Protein 8ALO (pdb70)

Nearest PDB structures (foldseek):
  8alo-assembly1_A  TM=1.011E+00  e=1.270E-19  Vibrio cholerae
  6uue-assembly1_A  TM=8.969E-01  e=5.680E-10  Vibrio vulnificus
  7nn6-assembly1_A  TM=7.159E-01  e=3.149E-10  Vibrio cholerae
  8uu7-assembly1_w  TM=4.745E-01  e=2.736E-01  Listeria innocua
  6nag-assembly1_B  TM=3.159E-01  e=1.972E-01  Bacteroides thetaiotaomicron VPI-5482

Solvent-accessible surface area: 11842 Å² total; per-residue (Å²): 97,75,104,36,29,101,17,60,73,1,39,0,26,22,26,88,147,16,42,108,2,52,119,12,40,80,2,0,78,52,3,0,123,112,36,13,129,172,35,102,62,52,75,76,5,90,35,0,10,0,0,3,16,88,132,82,43,0,2,0,0,0,0,0,23,34,130,53,0,29,92,3,37,0,24,61,0,29,0,47,45,113,30,0,79,156,27,45,127,121,136,10,48,126,46,0,32,81,61,82,2,51,7,107,25,24,10,38,20,120,28,43,104,98,121,114,60,30,9,58,1,46,93,17,26,24,35,5,58,4,90,10,47,113,121,17,34,3,90,55,66,0,69,3,81,0,16,15,119,65,156,62,20,12,0,36,1,66,1,24,3,74,0,95,13,77,33,64,129,48,78,4,70,24,72,33,94,95,52,99,62,128,56,54,56,120,34,204,57,6,61,110,115,23,11,117,55,13,5,74,58,33,47,102,68,18,110,66,37,33,87,0,34,96,36,23,128,42,0,0,5,14,13,9,140,60,53,14,2,16,0,10,19,0,82,135

B-factor: mean 87.41, std 24.66, range [35.68, 170.41]

Foldseek 3Di:
DAFDDAEPNATEEEDDPADDPVLQVLLVNVVLVVVCVVADDQRRFNYWYWHDPPPQKIKIWGAGPPVVRVSTDIDMARHHSVCSNVVD/DCVVVCLQQVFKKKFKDKDAPPVCVVDCLLFQFGMKIKIKIKHCHPVQKIKMWIWIFTDHPPPDRQKIKIKIWMFGWDDDDQKIQTATDDIDIDMDGPHPRDDPSNVVVVSVVVVVVVNFMWGWDDPDPFKIKTAGPVRDITIMGGDD

InterPro domains:
  IPR001867 OmpR/PhoB-type DNA-binding domain [PF00486] (45-119)
  IPR001867 OmpR/PhoB-type DNA-binding domain [PS51755] (18-121)
  IPR001867 OmpR/PhoB-type DNA-binding domain [SM00862] (42-119)
  IPR001867 OmpR/PhoB-type DNA-binding domain [cd00383] (26-119)
  IPR016032 Signal transduction response regulator, C-terminal effector [SSF46894] (18-121)
  IPR036388 Winged helix-like DNA-binding domain superfamily [G3DSA:1.10.10.10] (17-122)

Radius of gyration: 17.5 Å; Cα contacts (8 Å, |Δi|>4): 516; chains: 2; bounding box: 38×43×49 Å

GO terms:
  GO:0000156 phosphorelay response regulator activity (F, IDA)
  GO:0006355 regulation of DNA-templated transcription (P, IMP)

Organism: Vibrio cholerae serotype O1 (strain ATCC 39315 / El Tor Inaba N16961) (NCBI:txid243277)

Sequence (236 aa):
FKPLTVVDGVAVNMPNNHPDLSNWLPSIELCVKKYNEKHTGGLKPIEVIATGGQNNQLTLNYIHSPEVSGENITLRIVANPNDAIKVCDFKLEQVLTSREWQSKMVSLIKTNSNRPAMGPLSRVDVTSNVKYLPNGTYLRVSIVKLFSDDNSAESVINISEFGEWDISDNYLLVTPVEFKDISSNQSKDFTDEQLQLITQLFKMDAQQSRRVDIVNERTILFTSLSHGSTVLFSNS

Secondary structure (DSSP, 8-state):
-EEEEEETTEEEEE-TT----GGGHHHHHHHHHHHHTT--GGGS-SEEEEEEETTTEEEEEEE--TTSGGG-EEEEEES-HHHHHHH-/-THHHHHHHTSEEEEEEEEEES-GGG-SSS-S--EEEEEEEEEE-TTSEEEEEEEEEEESSSSSEEEEEEEEEEEEEEEETTEEEEEEEEEEEEEEE-SSSS-HHHHHHHHHHHHHHHTS-EEEEEEETTEEEEEETTS-EEEEE---

Structure (mmCIF, N/CA/C/O backbone):
data_8ALO
#
_entry.id   8ALO
#
_cell.length_a   72.507
_cell.length_b   72.507
_cell.length_c   79.463
_cell.angle_alpha   90.000
_cell.angle_beta   90.000
_cell.angle_gamma   120.000
#
_symmetry.space_group_name_H-M   'P 65'
#
loop_
_entity.id
_entity.type
_entity.pdbx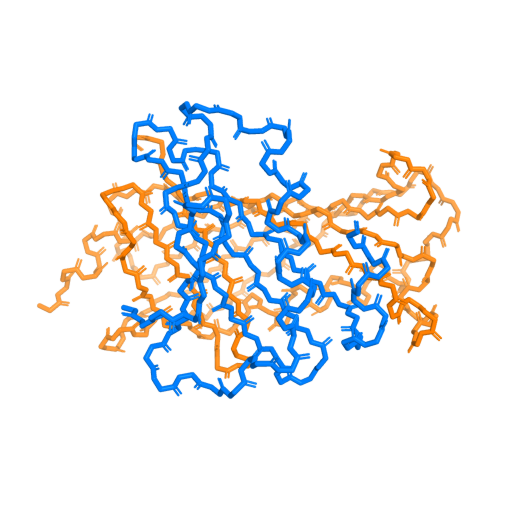_description
1 polymer 'Cholera toxin transcriptional activator'
2 polymer 'Transmembrane regulatory protein ToxS'
3 water water
#
loop_
_atom_site.group_PDB
_atom_site.id
_atom_site.type_symbol
_atom_site.label_atom_id
_atom_site.label_alt_id
_atom_site.label_comp_id
_atom_site.label_asym_id
_atom_site.label_entity_id
_atom_site.label_seq_id
_atom_site.pdbx_PDB_ins_code
_atom_site.Cartn_x
_atom_site.Cartn_y
_atom_site.Cartn_z
_atom_site.occupancy
_atom_site.B_iso_or_equiv
_atom_site.auth_seq_id
_atom_site.auth_comp_id
_atom_site.auth_asym_id
_atom_site.auth_atom_id
_atom_site.pdbx_PDB_model_num
ATOM 1 N N . PHE A 1 18 ? -17.746 32.182 15.364 1.000 114.630 206 PHE A N 1
ATOM 2 C CA . PHE A 1 18 ? -16.893 33.006 14.437 1.000 113.160 206 PHE A CA 1
ATOM 3 C C . PHE A 1 18 ? -16.840 34.481 14.890 1.000 114.900 206 PHE A C 1
ATOM 4 O O . PHE A 1 18 ? -17.664 34.915 15.724 1.000 114.020 206 PHE A O 1
ATOM 6 N N . LYS A 1 19 ? -15.907 35.274 14.337 1.000 111.720 207 LYS A N 1
ATOM 7 C CA . LYS A 1 19 ? -15.773 36.743 14.576 1.000 107.570 207 LYS A CA 1
ATOM 8 C C . LYS A 1 19 ? -15.874 37.532 13.265 1.000 104.360 207 LYS A C 1
ATOM 9 O O . LYS A 1 19 ? -15.538 37.015 12.202 1.000 109.910 207 LYS A O 1
ATOM 15 N N . PRO A 1 20 ? -16.382 38.783 13.270 1.000 102.410 208 PRO A N 1
ATOM 16 C CA . PRO A 1 20 ? -16.530 39.557 12.042 1.000 99.380 208 PRO A CA 1
ATOM 17 C C . PRO A 1 20 ? -15.195 40.007 11.462 1.000 91.010 208 PRO A C 1
ATOM 18 O O . PRO A 1 20 ? -14.278 40.357 12.186 1.000 80.350 208 PRO A O 1
ATOM 22 N N . LEU A 1 21 ? -15.131 40.010 10.140 1.000 86.790 209 LEU A N 1
ATOM 23 C CA . LEU A 1 21 ? -14.071 40.706 9.388 1.000 88.480 209 LEU A CA 1
ATOM 24 C C . LEU A 1 21 ? -14.658 41.997 8.824 1.000 83.200 209 LEU A C 1
ATOM 25 O O . LEU A 1 21 ? -14.136 43.076 9.096 1.000 90.330 209 LEU A O 1
ATOM 30 N N . THR A 1 22 ? -15.727 41.895 8.047 1.000 79.790 210 THR A N 1
ATOM 31 C CA . THR A 1 22 ? -16.295 43.032 7.308 1.000 82.420 210 THR A CA 1
ATOM 32 C C . THR A 1 22 ? -17.742 42.754 6.912 1.000 83.930 210 THR A C 1
ATOM 33 O O . THR A 1 22 ? -18.257 41.676 7.176 1.000 94.660 210 THR A O 1
ATOM 37 N N . VAL A 1 23 ? -18.406 43.734 6.315 1.000 89.060 211 VAL A N 1
ATOM 38 C CA . VAL A 1 23 ? -19.766 43.573 5.748 1.000 91.370 211 VAL A CA 1
ATOM 39 C C . VAL A 1 23 ? -19.756 44.138 4.329 1.000 86.650 211 VAL A C 1
ATOM 40 O O . VAL A 1 23 ? -19.210 45.216 4.125 1.000 88.800 211 VAL A O 1
ATOM 44 N N . VAL A 1 24 ? -20.366 43.433 3.392 1.000 88.570 212 VAL A N 1
ATOM 45 C CA . VAL A 1 24 ? -20.418 43.814 1.954 1.000 95.190 212 VAL A CA 1
ATOM 46 C C . VAL A 1 24 ? -21.818 43.510 1.444 1.000 96.990 212 VAL A C 1
ATOM 47 O O . VAL A 1 24 ? -22.309 42.403 1.706 1.000 99.130 212 VAL A O 1
ATOM 51 N N . ASP A 1 25 ? -22.483 44.458 0.780 1.000 90.080 213 ASP A N 1
ATOM 52 C CA . ASP A 1 25 ? -23.913 44.352 0.372 1.000 90.270 213 ASP A CA 1
ATOM 53 C C . ASP A 1 25 ? -24.808 43.813 1.510 1.000 83.920 213 ASP A C 1
ATOM 54 O O . ASP A 1 25 ? -25.795 43.073 1.224 1.000 74.670 213 ASP A O 1
ATOM 59 N N . GLY A 1 26 ? -24.526 44.160 2.762 1.000 82.700 214 GLY A N 1
ATOM 60 C CA . GLY A 1 26 ? -25.340 43.669 3.889 1.000 89.490 214 GLY A CA 1
ATOM 61 C C . GLY A 1 26 ? -25.248 42.168 4.137 1.000 95.050 214 GLY A C 1
ATOM 62 O O . GLY A 1 26 ? -26.106 41.608 4.821 1.000 95.280 214 GLY A O 1
ATOM 63 N N . VAL A 1 27 ? -24.210 41.521 3.619 1.000 97.300 215 VAL A N 1
ATOM 64 C CA . VAL A 1 27 ? -23.796 40.138 3.954 1.000 93.530 215 VAL A CA 1
ATOM 65 C C . VAL A 1 27 ? -22.624 40.230 4.919 1.000 87.580 215 VAL A C 1
ATOM 66 O O . VAL A 1 27 ? -21.614 40.878 4.602 1.000 83.460 215 VAL A O 1
ATOM 70 N N . ALA A 1 28 ? -22.730 39.588 6.077 1.000 85.310 216 ALA A N 1
ATOM 71 C CA . ALA A 1 28 ? -21.640 39.559 7.069 1.000 86.160 216 ALA A CA 1
ATOM 72 C C . ALA A 1 28 ? -20.515 38.664 6.559 1.000 90.570 216 ALA A C 1
ATOM 73 O O . ALA A 1 28 ? -20.739 37.477 6.326 1.000 101.910 216 ALA A O 1
ATOM 75 N N . VAL A 1 29 ? -19.314 39.206 6.415 1.000 86.660 217 VAL A N 1
ATOM 76 C CA . VAL A 1 29 ? -18.102 38.418 6.131 1.000 81.320 217 VAL A CA 1
ATOM 77 C C . VAL A 1 29 ? -17.396 38.191 7.449 1.000 79.350 217 VAL A C 1
ATOM 78 O O . VAL A 1 29 ? -16.838 39.109 8.048 1.000 77.990 217 VAL A O 1
ATOM 82 N N . ASN A 1 30 ? -17.419 36.952 7.881 1.000 81.400 218 ASN A N 1
ATOM 83 C CA . ASN A 1 30 ? -16.813 36.498 9.135 1.000 85.900 218 ASN A CA 1
ATOM 84 C C . ASN A 1 30 ? -15.488 35.796 8.856 1.000 83.690 218 ASN A C 1
ATOM 85 O O . ASN A 1 30 ? -15.169 35.460 7.710 1.000 83.310 218 ASN A O 1
ATOM 90 N N . MET A 1 31 ? -14.762 35.528 9.922 1.000 94.320 219 MET A N 1
ATOM 91 C CA . MET A 1 31 ? -13.525 34.723 9.911 1.000 102.780 219 MET A CA 1
ATOM 92 C C . MET A 1 31 ? -13.438 33.990 11.247 1.000 100.500 219 MET A C 1
ATOM 93 O O . MET A 1 31 ? -14.121 34.354 12.207 1.000 90.220 219 MET A O 1
ATOM 98 N N . PRO A 1 32 ? -12.675 32.885 11.354 1.000 101.460 220 PRO A N 1
ATOM 99 C CA . PRO A 1 32 ? -12.567 32.152 12.608 1.000 105.920 220 PRO A CA 1
ATOM 100 C C . PRO A 1 32 ? -12.024 33.004 13.751 1.000 107.460 220 PRO A C 1
ATOM 101 O O . PRO A 1 32 ? -11.272 33.947 13.569 1.000 101.970 220 PRO A O 1
ATOM 105 N N . ASN A 1 33 ? -12.399 32.629 14.963 1.000 114.230 221 ASN A N 1
ATOM 106 C CA . ASN A 1 33 ? -11.752 33.150 16.188 1.000 116.090 221 ASN A CA 1
ATOM 107 C C . ASN A 1 33 ? -10.255 32.818 16.124 1.000 118.230 221 ASN A C 1
ATOM 108 O O . ASN A 1 33 ? -9.875 31.748 15.639 1.000 126.330 221 ASN A O 1
ATOM 113 N N . ASN A 1 34 ? -9.407 33.708 16.614 1.000 125.420 222 ASN A N 1
ATOM 114 C CA . ASN A 1 34 ? -7.933 33.530 16.623 1.000 126.510 222 ASN A CA 1
ATOM 115 C C . ASN A 1 34 ? -7.332 33.312 15.213 1.000 116.160 222 ASN A C 1
ATOM 116 O O . ASN A 1 34 ? -6.163 32.900 15.135 1.000 124.410 222 ASN A O 1
ATOM 121 N N . HIS A 1 35 ? -8.026 33.664 14.144 1.000 110.590 223 HIS A N 1
ATOM 122 C CA . HIS A 1 35 ? -7.468 33.614 12.770 1.000 116.150 223 HIS A CA 1
ATOM 123 C C . HIS A 1 35 ? -6.402 34.701 12.550 1.000 117.710 223 HIS A C 1
ATOM 124 O O . HIS A 1 35 ? -6.486 35.768 13.145 1.000 120.690 223 HIS A O 1
ATOM 131 N N . PRO A 1 36 ? -5.357 34.489 11.704 1.000 117.020 224 PRO A N 1
ATOM 132 C CA . PRO A 1 36 ? -4.423 35.549 11.283 1.000 116.730 224 PRO A CA 1
ATOM 133 C C . PRO A 1 36 ? -5.058 36.815 10.684 1.000 113.900 224 PRO A C 1
ATOM 134 O O . PRO A 1 36 ? -6.273 36.874 10.463 1.000 110.320 224 PRO A O 1
ATOM 138 N N . ASP A 1 37 ? -4.228 37.823 10.395 1.000 111.200 225 ASP A N 1
ATOM 139 C CA . ASP A 1 37 ? -4.687 39.119 9.843 1.000 114.470 225 ASP A CA 1
ATOM 140 C C . ASP A 1 37 ? -5.008 38.980 8.348 1.000 110.940 225 ASP A C 1
ATOM 141 O O . ASP A 1 37 ? -4.091 39.015 7.489 1.000 101.340 225 ASP A O 1
ATOM 146 N N . LEU A 1 38 ? -6.312 38.925 8.019 1.000 108.040 226 LEU A N 1
ATOM 147 C CA . LEU A 1 38 ? -6.807 38.897 6.626 1.000 106.060 226 LEU A CA 1
ATOM 148 C C . LEU A 1 38 ? -7.019 40.296 6.038 1.000 108.370 226 LEU A C 1
ATOM 149 O O . LEU A 1 38 ? -7.474 40.394 4.885 1.000 114.450 226 LEU A O 1
ATOM 154 N N . SER A 1 39 ? -6.680 41.379 6.728 1.000 103.520 227 SER A N 1
ATOM 155 C CA . SER A 1 39 ? -6.992 42.755 6.247 1.000 95.470 227 SER A CA 1
ATOM 156 C C . SER A 1 39 ? -6.249 43.073 4.943 1.000 89.530 227 SER A C 1
ATOM 157 O O . SER A 1 39 ? -6.776 43.875 4.155 1.000 80.220 227 SER A O 1
ATOM 160 N N . ASN A 1 40 ? -5.120 42.430 4.680 1.000 93.600 228 ASN A N 1
ATOM 161 C CA . ASN A 1 40 ? -4.353 42.631 3.432 1.000 95.550 228 ASN A CA 1
ATOM 162 C C . ASN A 1 40 ? -5.073 42.067 2.193 1.000 84.300 228 ASN A C 1
ATOM 163 O O . ASN A 1 40 ? -4.645 42.355 1.075 1.000 80.890 228 ASN A O 1
ATOM 168 N N . TRP A 1 41 ? -6.141 41.280 2.356 1.000 87.480 229 TRP A N 1
ATOM 169 C CA . TRP A 1 41 ? -6.971 40.735 1.254 1.000 93.130 229 TRP A CA 1
ATOM 170 C C . TRP A 1 41 ? -8.201 41.563 0.924 1.000 100.960 229 TRP A C 1
ATOM 171 O O . TRP A 1 41 ? -8.826 41.295 -0.119 1.000 99.030 229 TRP A O 1
ATOM 182 N N . LEU A 1 42 ? -8.604 42.496 1.791 1.000 102.240 230 LEU A N 1
ATOM 183 C CA . LEU A 1 42 ? -9.983 43.013 1.861 1.000 91.550 230 LEU A CA 1
ATOM 184 C C . LEU A 1 42 ? -10.541 43.464 0.516 1.000 85.890 230 LEU A C 1
ATOM 185 O O . LEU A 1 42 ? -11.656 43.063 0.204 1.000 83.320 230 LEU A O 1
ATOM 190 N N . PRO A 1 43 ? -9.856 44.265 -0.324 1.000 90.800 231 PRO A N 1
ATOM 191 C CA . PRO A 1 43 ? -10.423 44.722 -1.589 1.000 97.370 231 PRO A CA 1
ATOM 192 C C . PRO A 1 43 ? -10.878 43.593 -2.504 1.000 92.440 231 PRO A C 1
ATOM 193 O O . PRO A 1 43 ? -11.908 43.760 -3.169 1.000 86.680 231 PRO A O 1
ATOM 197 N N . SER A 1 44 ? -10.159 42.474 -2.464 1.000 93.840 232 SER A N 1
ATOM 198 C CA . SER A 1 44 ? -10.446 41.245 -3.225 1.000 88.440 232 SER A CA 1
ATOM 199 C C . SER A 1 44 ? -11.673 40.535 -2.653 1.000 87.720 232 SER A C 1
ATOM 200 O O . SER A 1 44 ? -12.561 40.126 -3.416 1.000 87.000 232 SER A O 1
ATOM 203 N N . ILE A 1 45 ? -11.770 40.428 -1.333 1.000 84.600 233 ILE A N 1
ATOM 204 C CA . ILE A 1 45 ? -12.977 39.894 -0.649 1.000 84.800 233 ILE A CA 1
ATOM 205 C C . ILE A 1 45 ? -14.201 40.718 -1.000 1.000 90.380 233 ILE A C 1
ATOM 206 O O . ILE A 1 45 ? -15.200 40.143 -1.422 1.000 98.650 233 ILE A O 1
ATOM 211 N N . GLU A 1 46 ? -14.130 42.033 -0.845 1.000 92.010 234 GLU A N 1
ATOM 212 C CA . GLU A 1 46 ? -15.249 42.953 -1.145 1.000 94.420 234 GLU A CA 1
ATOM 213 C C . GLU A 1 46 ? -15.716 42.716 -2.579 1.000 89.970 234 GLU A C 1
ATOM 214 O O . GLU A 1 46 ? -16.912 42.558 -2.822 1.000 95.150 234 GLU A O 1
ATOM 220 N N . LEU A 1 47 ? -14.779 42.605 -3.500 1.000 91.400 235 LEU A N 1
ATOM 221 C CA . LEU A 1 47 ? -15.095 42.421 -4.913 1.000 93.550 235 LEU A CA 1
ATOM 222 C C . LEU A 1 47 ? -15.703 41.042 -5.184 1.000 91.900 235 LEU A C 1
ATOM 223 O O . LEU A 1 47 ? -16.770 40.974 -5.793 1.000 100.610 235 LEU A O 1
ATOM 228 N N . CYS A 1 48 ? -15.097 39.966 -4.705 1.000 89.190 236 CYS A N 1
ATOM 229 C CA . CYS A 1 48 ? -15.618 38.600 -4.926 1.000 91.230 236 CYS A CA 1
ATOM 230 C C . CYS A 1 48 ? -16.971 38.352 -4.254 1.000 87.480 236 CYS A C 1
ATOM 231 O O . CYS A 1 48 ? -17.719 37.512 -4.734 1.000 92.340 236 CYS A O 1
ATOM 234 N N . VAL A 1 49 ? -17.327 39.059 -3.190 1.000 82.490 237 VAL A N 1
ATOM 235 C CA . VAL A 1 49 ? -18.688 38.947 -2.610 1.000 88.150 237 VAL A CA 1
ATOM 236 C C . VAL A 1 49 ? -19.688 39.668 -3.499 1.000 96.000 237 VAL A C 1
ATOM 237 O O . VAL A 1 49 ? -20.721 39.086 -3.859 1.000 90.720 237 VAL A O 1
ATOM 241 N N . LYS A 1 50 ? -19.376 40.883 -3.919 1.000 116.090 238 LYS A N 1
ATOM 242 C CA . LYS A 1 50 ? -20.274 41.699 -4.754 1.000 122.540 238 LYS A CA 1
ATOM 243 C C . LYS A 1 50 ? -20.516 41.040 -6.116 1.000 113.720 238 LYS A C 1
ATOM 244 O O . LYS A 1 50 ? -21.674 40.893 -6.526 1.000 116.410 238 LYS A O 1
ATOM 250 N N . LYS A 1 51 ? -19.469 40.571 -6.777 1.000 105.160 239 LYS A N 1
ATOM 251 C CA . LYS A 1 51 ? -19.583 39.847 -8.063 1.000 105.490 239 LYS A CA 1
ATOM 252 C C . LYS A 1 51 ? -20.361 38.532 -7.919 1.000 97.240 239 LYS A C 1
ATOM 253 O O . LYS A 1 51 ? -20.975 38.102 -8.889 1.000 90.900 239 LYS A O 1
ATOM 259 N N . TYR A 1 52 ? -20.400 37.917 -6.748 1.000 95.440 240 TYR A N 1
ATOM 260 C CA . TYR A 1 52 ? -21.242 36.730 -6.506 1.000 94.450 240 TYR A CA 1
ATOM 261 C C . TYR A 1 52 ? -22.714 37.117 -6.334 1.000 95.620 240 TYR A C 1
ATOM 262 O O . TYR A 1 52 ? -23.594 36.459 -6.892 1.000 104.640 240 TYR A O 1
ATOM 271 N N . ASN A 1 53 ? -22.987 38.198 -5.615 1.000 89.540 241 ASN A N 1
ATOM 272 C CA . ASN A 1 53 ? -24.363 38.660 -5.349 1.000 87.150 241 ASN A CA 1
ATOM 273 C C . ASN A 1 53 ? -25.127 38.969 -6.635 1.000 88.340 241 ASN A C 1
ATOM 274 O O . ASN A 1 53 ? -26.339 38.759 -6.679 1.000 82.700 241 ASN A O 1
ATOM 279 N N . GLU A 1 54 ? -24.447 39.400 -7.683 1.000 93.290 242 GLU A N 1
ATOM 280 C CA . GLU A 1 54 ? -25.074 39.674 -8.988 1.000 106.380 242 GLU A CA 1
ATOM 281 C C . GLU A 1 54 ? -25.806 38.455 -9.572 1.000 107.360 242 GLU A C 1
ATOM 282 O O . GLU A 1 54 ? -26.819 38.640 -10.256 1.000 114.120 242 GLU A O 1
ATOM 288 N N . LYS A 1 55 ? -25.349 37.239 -9.281 1.000 103.570 243 LYS A N 1
ATOM 289 C CA . LYS A 1 55 ? -26.036 35.989 -9.694 1.000 107.520 243 LYS A CA 1
ATOM 290 C C . LYS A 1 55 ? -26.975 35.409 -8.637 1.000 104.390 243 LYS A C 1
ATOM 291 O O . LYS A 1 55 ? -27.658 34.438 -8.928 1.000 103.960 243 LYS A O 1
ATOM 297 N N . HIS A 1 56 ? -27.036 35.979 -7.441 1.000 107.220 244 HIS A N 1
ATOM 298 C CA . HIS A 1 56 ? -27.655 35.353 -6.260 1.000 110.830 244 HIS A CA 1
ATOM 299 C C . HIS A 1 56 ? -28.471 36.371 -5.471 1.000 114.890 244 HIS A C 1
ATOM 300 O O . HIS A 1 56 ? -28.037 36.818 -4.416 1.000 111.080 244 HIS A O 1
ATOM 307 N N . THR A 1 57 ? -29.645 36.734 -5.983 1.000 125.930 245 THR A N 1
ATOM 308 C CA . THR A 1 57 ? -30.561 37.733 -5.362 1.000 124.010 245 THR A CA 1
ATOM 309 C C . THR A 1 57 ? -31.553 37.113 -4.382 1.000 119.100 245 THR A C 1
ATOM 310 O O . THR A 1 57 ? -31.954 35.948 -4.533 1.000 119.020 245 THR A O 1
ATOM 314 N N . GLY A 1 58 ? -32.024 37.904 -3.423 1.000 113.630 246 GLY A N 1
ATOM 315 C CA . GLY A 1 58 ? -33.133 37.515 -2.537 1.000 120.180 246 GLY A CA 1
ATOM 316 C C . GLY A 1 58 ? 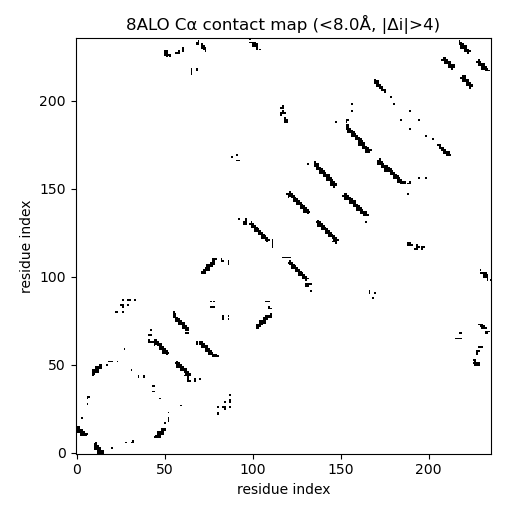-32.857 36.245 -1.760 1.000 127.320 246 GLY A C 1
ATOM 317 O O . GLY A 1 58 ? -31.871 36.194 -1.029 1.000 123.380 246 GLY A O 1
ATOM 318 N N . GLY A 1 59 ? -33.675 35.209 -1.949 1.000 135.140 247 GLY A N 1
ATOM 319 C CA . GLY A 1 59 ? -33.485 33.887 -1.326 1.000 129.340 247 GLY A CA 1
ATOM 320 C C . GLY A 1 59 ? -32.147 33.242 -1.671 1.000 128.740 247 GLY A C 1
ATOM 321 O O . GLY A 1 59 ? -31.607 32.471 -0.865 1.000 133.520 247 GLY A O 1
ATOM 322 N N . LEU A 1 60 ? -31.574 33.557 -2.829 1.000 118.420 248 LEU A N 1
ATOM 323 C CA . LEU A 1 60 ? -30.226 33.071 -3.198 1.000 115.960 248 LEU A CA 1
ATOM 324 C C . LEU A 1 60 ? -29.115 33.864 -2.518 1.000 110.050 248 LEU A C 1
ATOM 325 O O . LEU A 1 60 ? -27.984 33.402 -2.535 1.000 117.150 248 LEU A O 1
ATOM 330 N N . LYS A 1 61 ? -29.374 35.030 -1.947 1.000 97.060 249 LYS A N 1
ATOM 331 C CA . LYS A 1 61 ? -28.307 35.867 -1.367 1.000 96.510 249 LYS A CA 1
ATOM 332 C C . LYS A 1 61 ? -27.739 35.189 -0.121 1.000 96.700 249 LYS A C 1
ATOM 333 O O . LYS A 1 61 ? -28.487 34.658 0.692 1.000 97.630 249 LYS A O 1
ATOM 339 N N . PRO A 1 62 ? -26.407 35.167 0.062 1.000 89.010 250 PRO A N 1
ATOM 340 C CA . PRO A 1 62 ? -25.818 34.573 1.249 1.000 84.950 250 PRO A CA 1
ATOM 341 C C . PRO A 1 62 ? -26.193 35.334 2.521 1.000 77.230 250 PRO A C 1
ATOM 342 O O . PRO A 1 62 ? -26.260 36.542 2.533 1.000 76.460 250 PRO A O 1
ATOM 346 N N . ILE A 1 63 ? -26.407 34.589 3.602 1.000 74.870 251 ILE A N 1
ATOM 347 C CA . ILE A 1 63 ? -26.629 35.142 4.962 1.000 78.090 251 ILE A CA 1
ATOM 348 C C . ILE A 1 63 ? -25.294 35.445 5.636 1.000 83.360 251 ILE A C 1
ATOM 349 O O . ILE A 1 63 ? -25.249 36.339 6.492 1.000 84.370 251 ILE A O 1
ATOM 354 N N . GLU A 1 64 ? -24.232 34.756 5.236 1.000 81.530 252 GLU A N 1
ATOM 355 C CA . GLU A 1 64 ? -22.856 35.113 5.594 1.000 88.130 252 GLU A CA 1
ATOM 356 C C . GLU A 1 64 ? -21.875 34.582 4.553 1.000 82.840 252 GLU A C 1
ATOM 357 O O . GLU A 1 64 ? -22.204 33.738 3.718 1.000 79.590 252 GLU A O 1
ATOM 363 N N . VAL A 1 65 ? -20.659 35.090 4.617 1.000 75.850 253 VAL A N 1
ATOM 364 C CA . VAL A 1 65 ? -19.483 34.487 3.975 1.000 76.320 253 VAL A CA 1
ATOM 365 C C . VAL A 1 65 ? -18.446 34.258 5.058 1.000 80.600 253 VAL A C 1
ATOM 366 O O . VAL A 1 65 ? -18.210 35.137 5.878 1.000 80.980 253 VAL A O 1
ATOM 370 N N . ILE A 1 66 ? -17.824 33.089 5.073 1.000 73.040 254 ILE A N 1
ATOM 371 C CA . ILE A 1 66 ? -16.738 32.776 6.025 1.000 66.790 254 ILE A CA 1
ATOM 372 C C . ILE A 1 66 ? -15.443 32.736 5.248 1.000 69.800 254 ILE A C 1
ATOM 373 O O . ILE A 1 66 ? -15.261 31.874 4.389 1.000 62.520 254 ILE A O 1
ATOM 378 N N . ALA A 1 67 ? -14.546 33.644 5.578 1.000 85.310 255 ALA A N 1
ATOM 379 C CA . ALA A 1 67 ? -13.189 33.689 5.018 1.000 82.720 255 ALA A CA 1
ATOM 380 C C . ALA A 1 67 ? -12.251 32.798 5.841 1.000 81.170 255 ALA A C 1
ATOM 381 O O . ALA A 1 67 ? -12.344 32.782 7.079 1.000 83.700 255 ALA A O 1
ATOM 383 N N . THR A 1 68 ? -11.321 32.117 5.176 1.000 72.140 256 THR A N 1
ATOM 384 C CA . THR A 1 68 ? -10.123 31.525 5.804 1.000 68.040 256 THR A CA 1
ATOM 385 C C . THR A 1 68 ? -8.942 31.603 4.840 1.000 66.760 256 THR A C 1
ATOM 386 O O . THR A 1 68 ? -9.114 31.944 3.682 1.000 69.650 256 THR A O 1
ATOM 390 N N . GLY A 1 69 ? -7.749 31.272 5.314 1.000 70.700 257 GLY A N 1
ATOM 391 C CA . GLY A 1 69 ? -6.549 31.141 4.471 1.000 74.890 257 GLY A CA 1
ATOM 392 C C . GLY A 1 69 ? -5.538 32.221 4.768 1.000 77.130 257 GLY A C 1
ATOM 393 O O . GLY A 1 69 ? -5.169 32.434 5.936 1.000 71.520 257 GLY A O 1
ATOM 394 N N . GLY A 1 70 ? -5.060 32.871 3.714 1.000 88.320 258 GLY A N 1
ATOM 395 C CA . GLY A 1 70 ? -4.070 33.952 3.770 1.000 101.510 258 GLY A CA 1
ATOM 396 C C . GLY A 1 70 ? -2.646 33.458 3.682 1.000 109.150 258 GLY A C 1
ATOM 397 O O . GLY A 1 70 ? -1.959 33.754 2.689 1.000 96.980 258 GLY A O 1
ATOM 398 N N . GLN A 1 71 ? -2.220 32.673 4.664 1.000 134.830 259 GLN A N 1
ATOM 399 C CA . GLN A 1 71 ? -0.922 31.980 4.707 1.000 150.300 259 GLN A CA 1
ATOM 400 C C . GLN A 1 71 ? -0.646 31.201 3.443 1.000 149.420 259 GLN A C 1
ATOM 401 O O . GLN A 1 71 ? -1.528 30.423 3.056 1.000 153.560 259 GLN A O 1
ATOM 407 N N . ASN A 1 72 ? 0.511 31.416 2.791 1.000 142.260 260 ASN A N 1
ATOM 408 C CA . ASN A 1 72 ? 0.910 30.696 1.548 1.000 131.260 260 ASN A CA 1
ATOM 409 C C . ASN A 1 72 ? 0.127 31.168 0.305 1.000 117.230 260 ASN A C 1
ATOM 410 O O . ASN A 1 72 ? -0.097 30.322 -0.586 1.000 112.310 260 ASN A O 1
ATOM 415 N N . ASN A 1 73 ? -0.252 32.452 0.189 1.000 111.320 261 ASN A N 1
ATOM 416 C CA . ASN A 1 73 ? -0.863 33.082 -1.009 1.000 110.880 261 ASN A CA 1
ATOM 417 C C . ASN A 1 73 ? -2.115 32.357 -1.522 1.000 111.300 261 ASN A C 1
ATOM 418 O O . ASN A 1 73 ? -2.205 31.972 -2.696 1.000 100.150 261 ASN A O 1
ATOM 423 N N . GLN A 1 74 ? -3.083 32.168 -0.638 1.000 103.680 262 GLN A N 1
ATOM 424 C CA . GLN A 1 74 ? -4.283 31.393 -0.932 1.000 95.520 262 GLN A CA 1
ATOM 425 C C . GLN A 1 74 ? -5.397 31.846 0.004 1.000 89.430 262 GLN A C 1
ATOM 426 O O . GLN A 1 74 ? -5.258 31.721 1.219 1.000 82.590 262 GLN A O 1
ATOM 432 N N . LEU A 1 75 ? -6.494 32.368 -0.536 1.000 79.440 263 LEU A N 1
ATOM 433 C CA . LEU A 1 75 ? -7.670 32.823 0.231 1.000 74.200 263 LEU A CA 1
ATOM 434 C C . LEU A 1 75 ? -8.872 31.922 -0.054 1.000 67.110 263 LEU A C 1
ATOM 435 O O . LEU A 1 75 ? -9.124 31.566 -1.194 1.000 63.040 263 LEU A O 1
ATOM 440 N N . THR A 1 76 ? -9.634 31.572 0.962 1.000 67.190 264 THR A N 1
ATOM 441 C CA . THR A 1 76 ? -10.844 30.745 0.845 1.000 68.340 264 THR A CA 1
ATOM 442 C C . THR A 1 76 ? -12.064 31.513 1.328 1.000 68.180 264 THR A C 1
ATOM 443 O O . THR A 1 76 ? -12.094 31.927 2.480 1.000 62.240 264 THR A O 1
ATOM 447 N N . LEU A 1 77 ? -13.078 31.668 0.478 1.000 70.050 265 LEU A N 1
ATOM 448 C CA . LEU A 1 77 ? -14.386 32.241 0.842 1.000 66.840 265 LEU A CA 1
ATOM 449 C C . LEU A 1 77 ? -15.489 31.188 0.742 1.000 64.850 265 LEU A C 1
ATOM 450 O O . LEU A 1 77 ? -15.747 30.630 -0.318 1.000 61.080 265 LEU A O 1
ATOM 455 N N . ASN A 1 78 ? -16.174 30.927 1.840 1.000 67.240 266 ASN A N 1
ATOM 456 C CA . ASN A 1 78 ? -17.267 29.938 1.906 1.000 70.420 266 ASN A CA 1
ATOM 457 C C . ASN A 1 78 ? -18.580 30.685 1.966 1.000 68.820 266 ASN A C 1
ATOM 458 O O . ASN A 1 78 ? -18.803 31.427 2.920 1.000 66.580 266 ASN A O 1
ATOM 463 N N . TYR A 1 79 ? -19.454 30.468 1.002 1.000 74.480 267 TYR A N 1
ATOM 464 C CA . TYR A 1 79 ? -20.711 31.221 0.887 1.000 72.290 267 TYR A CA 1
ATOM 465 C C . TYR A 1 79 ? -21.821 30.425 1.546 1.000 69.600 267 TYR A C 1
ATOM 466 O O . TYR A 1 79 ? -22.077 29.276 1.171 1.000 65.360 267 TYR A O 1
ATOM 475 N N . ILE A 1 80 ? -22.472 31.043 2.524 1.000 65.630 268 ILE A N 1
ATOM 476 C CA . ILE A 1 80 ? -23.528 30.401 3.329 1.000 65.820 268 ILE A CA 1
ATOM 477 C C . ILE A 1 80 ? -24.865 31.031 2.984 1.000 72.240 268 ILE A C 1
ATOM 478 O O . ILE A 1 80 ? -25.091 32.224 3.193 1.000 80.990 268 ILE A O 1
ATOM 483 N N . HIS A 1 81 ? -25.767 30.210 2.488 1.000 78.630 269 HIS A N 1
ATOM 484 C CA . HIS A 1 81 ? -27.147 30.564 2.134 1.000 83.500 269 HIS A CA 1
ATOM 485 C C . HIS A 1 81 ? -28.042 30.135 3.280 1.000 89.690 269 HIS A C 1
ATOM 486 O O . HIS A 1 81 ? -27.600 29.409 4.167 1.000 103.260 269 HIS A O 1
ATOM 493 N N . SER A 1 82 ? -29.291 30.575 3.312 1.000 95.650 270 SER A N 1
ATOM 494 C CA . SER A 1 82 ? -30.180 30.243 4.462 1.000 93.730 270 SER A CA 1
ATOM 495 C C . SER A 1 82 ? -30.518 28.736 4.416 1.000 88.380 270 SER A C 1
ATOM 496 O O . SER A 1 82 ? -30.583 28.130 3.345 1.000 73.170 270 SER A O 1
ATOM 499 N N . PRO A 1 83 ? -30.729 28.072 5.578 1.000 84.210 271 PRO A N 1
ATOM 500 C CA . PRO A 1 83 ? -30.805 26.606 5.674 1.000 84.090 271 PRO A CA 1
ATOM 501 C C . PRO A 1 83 ? -31.919 25.887 4.919 1.000 85.650 271 PRO A C 1
ATOM 502 O O . PRO A 1 83 ? -31.813 24.673 4.706 1.000 89.630 271 PRO A O 1
ATOM 506 N N . GLU A 1 84 ? -32.882 26.660 4.410 1.000 95.140 272 GLU A N 1
ATOM 507 C CA . GLU A 1 84 ? -33.970 26.286 3.481 1.000 103.860 272 GLU A CA 1
ATOM 508 C C . GLU A 1 84 ? -33.397 25.900 2.109 1.000 101.050 272 GLU A C 1
ATOM 509 O O . GLU A 1 84 ? -33.963 25.070 1.389 1.000 107.830 272 GLU A O 1
ATOM 515 N N . VAL A 1 85 ? -32.257 26.493 1.752 1.000 94.950 273 VAL A N 1
ATOM 516 C CA . VAL A 1 85 ? -31.614 26.407 0.419 1.000 96.230 273 VAL A CA 1
ATOM 517 C C . VAL A 1 85 ? -30.095 26.284 0.550 1.000 92.990 273 VAL A C 1
ATOM 518 O O . VAL A 1 85 ? -29.342 26.669 -0.358 1.000 92.400 273 VAL A O 1
ATOM 522 N N . SER A 1 86 ? -29.637 25.717 1.646 1.000 89.750 274 SER A N 1
ATOM 523 C CA . SER A 1 86 ? -28.207 25.479 1.925 1.000 89.010 274 SER A CA 1
ATOM 524 C C . SER A 1 86 ? -27.559 24.476 0.968 1.000 82.380 274 SER A C 1
ATOM 525 O O . SER A 1 86 ? -26.356 24.329 1.022 1.000 77.520 274 SER A O 1
ATOM 528 N N . GLY A 1 87 ? -28.318 23.846 0.066 1.000 78.430 275 GLY A N 1
ATOM 529 C CA . GLY A 1 87 ? -27.747 23.137 -1.092 1.000 78.980 275 GLY A CA 1
ATOM 530 C C . GLY A 1 87 ? -27.016 24.046 -2.077 1.000 80.300 275 GLY A C 1
ATOM 531 O O . GLY A 1 87 ? -26.290 23.542 -2.933 1.000 86.350 275 GLY A O 1
ATOM 532 N N . GLU A 1 88 ? -27.183 25.368 -1.991 1.000 80.110 276 GLU A N 1
ATOM 533 C CA . GLU A 1 88 ? -26.461 26.352 -2.829 1.000 83.990 276 GLU A CA 1
ATOM 534 C C . GLU A 1 88 ? -25.110 26.754 -2.219 1.000 81.020 276 GLU A C 1
ATOM 535 O O . GLU A 1 88 ? -24.339 27.460 -2.886 1.000 70.200 276 GLU A O 1
ATOM 541 N N . ASN A 1 89 ? -24.792 26.296 -1.017 1.000 82.990 277 ASN A N 1
ATOM 542 C CA . ASN A 1 89 ? -23.524 26.579 -0.319 1.000 79.030 277 ASN A CA 1
ATOM 543 C C . ASN A 1 89 ? -22.312 26.101 -1.120 1.000 80.310 277 ASN A C 1
ATOM 544 O O . ASN A 1 89 ? -22.317 24.988 -1.663 1.000 89.060 277 ASN A O 1
ATOM 549 N N . ILE A 1 90 ? -21.273 26.927 -1.197 1.000 71.860 278 ILE A N 1
ATOM 550 C CA . ILE A 1 90 ? -20.102 26.650 -2.057 1.000 67.930 278 ILE A CA 1
ATOM 551 C C . ILE A 1 90 ? -18.842 27.266 -1.449 1.000 67.080 278 ILE A C 1
ATOM 552 O O . ILE A 1 90 ? -18.911 28.262 -0.720 1.000 72.910 278 ILE A O 1
ATOM 557 N N . THR A 1 91 ? -17.680 26.698 -1.756 1.000 63.130 279 THR A N 1
ATOM 558 C CA . THR A 1 91 ? -16.381 27.302 -1.416 1.000 61.390 279 THR A CA 1
ATOM 559 C C . THR A 1 91 ? -15.733 27.861 -2.665 1.000 60.480 279 THR A C 1
ATOM 560 O O . THR A 1 91 ? -15.527 27.132 -3.631 1.000 62.290 279 THR A O 1
ATOM 564 N N . LEU A 1 92 ? -15.360 29.134 -2.637 1.000 62.640 280 LEU A N 1
ATOM 565 C CA . LEU A 1 92 ? -14.503 29.762 -3.641 1.000 64.450 280 LEU A CA 1
ATOM 566 C C . LEU A 1 92 ? -13.099 29.899 -3.059 1.000 68.130 280 LEU A C 1
ATOM 567 O O . LEU A 1 92 ? -12.895 30.551 -2.028 1.000 74.340 280 LEU A O 1
ATOM 572 N N . ARG A 1 93 ? -12.111 29.330 -3.731 1.000 71.190 281 ARG A N 1
ATOM 573 C CA . ARG A 1 93 ? -10.700 29.430 -3.330 1.000 73.270 281 ARG A CA 1
ATOM 574 C C . ARG A 1 93 ? -9.955 30.239 -4.379 1.000 76.340 281 ARG A C 1
ATOM 575 O O . ARG A 1 93 ? -10.085 29.984 -5.560 1.000 81.940 281 ARG A O 1
ATOM 583 N N . ILE A 1 94 ? -9.203 31.235 -3.955 1.000 85.520 282 ILE A N 1
ATOM 584 C CA . ILE A 1 94 ? -8.372 32.059 -4.847 1.000 91.380 282 ILE A CA 1
ATOM 585 C C . ILE A 1 94 ? -6.930 31.663 -4.595 1.000 88.940 282 ILE A C 1
ATOM 586 O O . ILE A 1 94 ? -6.450 31.713 -3.459 1.000 81.430 282 ILE A O 1
ATOM 591 N N . VAL A 1 95 ? -6.260 31.262 -5.662 1.000 96.850 283 VAL A N 1
ATOM 592 C CA . VAL A 1 95 ? -4.828 30.882 -5.649 1.000 96.720 283 VAL A CA 1
ATOM 593 C C . VAL A 1 95 ? -4.091 31.967 -6.413 1.000 91.940 283 VAL A C 1
ATOM 594 O O . VAL A 1 95 ? -3.728 31.822 -7.592 1.000 95.210 283 VAL A O 1
ATOM 598 N N . ALA A 1 96 ? -3.971 33.109 -5.755 1.000 92.630 284 ALA A N 1
ATOM 599 C CA . ALA A 1 96 ? -3.280 34.281 -6.304 1.000 91.940 284 ALA A CA 1
ATOM 600 C C . ALA A 1 96 ? -2.713 35.109 -5.153 1.000 95.400 284 ALA A C 1
ATOM 601 O O . ALA A 1 96 ? -3.364 35.218 -4.108 1.000 83.960 284 ALA A O 1
ATOM 603 N N . ASN A 1 97 ? -1.560 35.725 -5.367 1.000 112.810 285 ASN A N 1
ATOM 604 C CA . ASN A 1 97 ? -0.999 36.729 -4.436 1.000 118.740 285 ASN A CA 1
ATOM 605 C C . ASN A 1 97 ? -1.955 37.919 -4.377 1.000 120.610 285 ASN A C 1
ATOM 606 O O . ASN A 1 97 ? -2.604 38.208 -5.378 1.000 110.730 285 ASN A O 1
ATOM 611 N N . PRO A 1 98 ? -2.089 38.658 -3.243 1.000 120.670 286 PRO A N 1
ATOM 612 C CA . PRO A 1 98 ? -3.134 39.677 -3.109 1.000 117.970 286 PRO A CA 1
ATOM 613 C C . PRO A 1 98 ? -3.171 40.705 -4.249 1.000 118.920 286 PRO A C 1
ATOM 614 O O . PRO A 1 98 ? -4.244 41.110 -4.646 1.000 104.780 286 PRO A O 1
ATOM 618 N N . ASN A 1 99 ? -2.023 41.046 -4.820 1.000 126.610 287 ASN A N 1
ATOM 619 C CA . ASN A 1 99 ? -1.937 41.955 -5.978 1.000 131.060 287 ASN A CA 1
ATOM 620 C C . ASN A 1 99 ? -2.603 41.371 -7.223 1.000 128.880 287 ASN A C 1
ATOM 621 O O . ASN A 1 99 ? -3.274 42.110 -7.973 1.000 113.850 287 ASN A O 1
ATOM 626 N N . ASP A 1 100 ? -2.434 40.068 -7.466 1.000 135.880 288 ASP A N 1
ATOM 627 C CA . ASP A 1 100 ? -3.106 39.342 -8.562 1.000 136.880 288 ASP A CA 1
ATOM 628 C C . ASP A 1 100 ? -4.580 39.105 -8.218 1.000 127.560 288 ASP A C 1
ATOM 629 O O . ASP A 1 100 ? -5.402 39.192 -9.149 1.000 120.880 288 ASP A O 1
ATOM 634 N N . ALA A 1 101 ? -4.900 38.787 -6.961 1.000 115.180 289 ALA A N 1
ATOM 635 C CA . ALA A 1 101 ? -6.212 38.302 -6.503 1.000 114.620 289 ALA A CA 1
ATOM 636 C C . ALA A 1 101 ? -7.366 39.206 -6.956 1.000 123.260 289 ALA A C 1
ATOM 637 O O . ALA A 1 101 ? -8.427 38.640 -7.368 1.000 136.320 289 ALA A O 1
ATOM 639 N N . ILE A 1 102 ? -7.152 40.519 -7.016 1.000 125.100 290 ILE A N 1
ATOM 640 C CA . ILE A 1 102 ? -8.183 41.502 -7.430 1.000 125.140 290 ILE A CA 1
ATOM 641 C C . ILE A 1 102 ? -8.587 41.244 -8.891 1.000 120.150 290 ILE A C 1
ATOM 642 O O . ILE A 1 102 ? -9.800 41.374 -9.187 1.000 117.690 290 ILE A O 1
ATOM 647 N N . LYS A 1 103 ? -7.633 40.886 -9.757 1.000 124.450 291 LYS A N 1
ATOM 648 C CA . LYS A 1 103 ? -7.850 40.577 -11.196 1.000 132.290 291 LYS A CA 1
ATOM 649 C C . LYS A 1 103 ? -8.592 39.233 -11.410 1.000 139.710 291 LYS A C 1
ATOM 650 O O . LYS A 1 103 ? -9.292 39.050 -12.427 1.000 138.410 291 LYS A O 1
ATOM 656 N N . VAL A 1 104 ? -8.478 38.329 -10.429 1.000 144.590 292 VAL A N 1
ATOM 657 C CA . VAL A 1 104 ? -9.093 36.986 -10.549 1.000 134.210 292 VAL A CA 1
ATOM 658 C C . VAL A 1 104 ? -10.620 37.097 -10.528 1.000 124.220 292 VAL A C 1
ATOM 659 O O . VAL A 1 104 ? -11.254 36.342 -11.280 1.000 123.390 292 VAL A O 1
ATOM 663 N N . CYS A 1 105 ? -11.189 37.924 -9.644 1.000 116.010 293 CYS A N 1
ATOM 664 C CA . CYS A 1 105 ? -12.616 38.256 -9.591 1.000 131.430 293 CYS A CA 1
ATOM 665 C C . CYS A 1 105 ? -12.765 39.516 -10.442 1.000 127.100 293 CYS A C 1
ATOM 666 O O . CYS A 1 105 ? -13.858 39.766 -10.856 1.000 105.790 293 CYS A O 1
ATOM 669 N N . ASP B 2 17 ? -20.245 13.747 24.528 1.000 102.790 26 ASP B N 1
ATOM 670 C CA . ASP B 2 17 ? -19.152 14.371 23.742 1.000 111.090 26 ASP B CA 1
ATOM 671 C C . ASP B 2 17 ? -19.311 13.968 22.280 1.000 110.790 26 ASP B C 1
ATOM 672 O O . ASP B 2 17 ? -18.707 14.622 21.416 1.000 114.730 26 ASP B O 1
ATOM 677 N N . PHE B 2 18 ? -20.117 12.943 22.021 1.000 105.800 27 PHE B N 1
ATOM 678 C CA . PHE B 2 18 ? -20.248 12.418 20.642 1.000 99.970 27 PHE B CA 1
ATOM 679 C C . PHE B 2 18 ? -21.222 13.284 19.855 1.000 92.280 27 PHE B C 1
ATOM 680 O O . PHE B 2 18 ? -21.610 12.902 18.742 1.000 92.930 27 PHE B O 1
ATOM 688 N N . LYS B 2 19 ? -21.601 14.419 20.429 1.000 95.570 28 LYS B N 1
ATOM 689 C CA . LYS B 2 19 ? -22.489 15.347 19.697 1.000 94.940 28 LYS B CA 1
ATOM 690 C C . LYS B 2 19 ? -21.945 15.464 18.280 1.000 91.200 28 LYS B C 1
ATOM 691 O O . LYS B 2 19 ? -22.727 15.312 17.332 1.000 87.280 28 LYS B O 1
ATOM 697 N N . LEU B 2 20 ? -20.641 15.706 18.151 1.000 89.600 29 LEU B N 1
ATOM 698 C CA . LEU B 2 20 ? -20.114 15.918 16.786 1.000 78.370 29 LEU B CA 1
ATOM 699 C C . LEU B 2 20 ? -20.259 14.651 15.957 1.000 76.220 29 LEU B C 1
ATOM 700 O O . LEU B 2 20 ? -20.558 14.757 14.764 1.000 75.470 29 LEU B O 1
ATOM 705 N N . GLU B 2 21 ? -20.123 13.484 16.575 1.000 68.280 30 GLU B N 1
ATOM 706 C CA . GLU B 2 21 ? -20.252 12.213 15.844 1.000 69.910 30 GLU B CA 1
ATOM 707 C C . GLU B 2 21 ? -21.673 12.032 15.320 1.000 74.990 30 GLU B C 1
ATOM 708 O O . GLU B 2 21 ? -21.844 11.592 14.177 1.000 71.940 30 GLU B O 1
ATOM 714 N N . GLN B 2 22 ? -22.678 12.376 16.116 1.000 78.340 31 GLN B N 1
ATOM 715 C CA . GLN B 2 22 ? -24.094 12.304 15.704 1.000 84.610 31 GLN B CA 1
ATOM 716 C C . GLN B 2 22 ? -24.317 13.167 14.461 1.000 80.580 31 GLN B C 1
ATOM 717 O O . GLN B 2 22 ? -24.964 12.715 13.526 1.000 84.510 31 GLN B O 1
ATOM 723 N N . VAL B 2 23 ? -23.734 14.350 14.403 1.000 75.960 32 VAL B N 1
ATOM 724 C CA . VAL B 2 23 ? -23.853 15.225 13.207 1.000 73.300 32 VAL B CA 1
ATOM 725 C C . VAL B 2 23 ? -23.208 14.559 11.998 1.000 74.130 32 VAL B C 1
ATOM 726 O O . VAL B 2 23 ? -23.909 14.304 11.031 1.000 78.060 32 VAL B O 1
ATOM 730 N N . LEU B 2 24 ? -21.932 14.206 12.052 1.000 73.080 33 LEU B N 1
ATOM 731 C CA . LEU B 2 24 ? -21.240 13.616 10.887 1.000 73.280 33 LEU B CA 1
ATOM 732 C C . LEU B 2 24 ? -21.925 12.334 10.422 1.000 77.450 33 LEU B C 1
ATOM 733 O O . LEU B 2 24 ? -22.123 12.156 9.232 1.000 81.250 33 LEU B O 1
ATOM 738 N N . THR B 2 25 ? -22.302 11.446 11.327 1.000 74.650 34 THR B N 1
ATOM 739 C CA . THR B 2 25 ? -22.861 10.143 10.937 1.000 71.990 34 THR B CA 1
ATOM 740 C C . THR B 2 25 ? -24.329 10.199 10.516 1.000 69.330 34 THR B C 1
ATOM 741 O O . THR B 2 25 ? -24.744 9.332 9.766 1.000 68.310 34 THR B O 1
ATOM 745 N N . SER B 2 26 ? -25.103 11.163 10.993 1.000 71.420 35 SER B N 1
ATOM 746 C CA . SER B 2 26 ? -26.567 11.236 10.746 1.000 75.530 35 SER B CA 1
ATOM 747 C C . SER B 2 26 ? -26.927 11.418 9.271 1.000 73.290 35 SER B C 1
ATOM 748 O O . SER B 2 26 ? -28.084 11.227 8.914 1.000 64.070 35 SER B O 1
ATOM 751 N N . ARG B 2 27 ? -25.969 11.826 8.453 1.000 78.570 36 ARG B N 1
ATOM 752 C CA . ARG B 2 27 ? -26.189 12.403 7.119 1.000 81.850 36 ARG B CA 1
ATOM 753 C C . A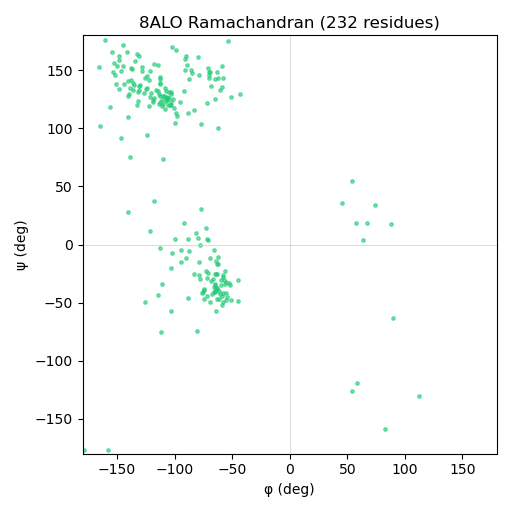RG B 2 27 ? -25.076 11.973 6.169 1.000 81.130 36 ARG B C 1
ATOM 754 O O . ARG B 2 27 ? -23.932 11.754 6.574 1.000 82.400 36 ARG B O 1
ATOM 762 N N . GLU B 2 28 ? -25.412 11.944 4.897 1.000 74.940 37 GLU B N 1
ATOM 763 C CA . GLU B 2 28 ? -24.417 12.078 3.824 1.000 69.830 37 GLU B CA 1
ATOM 764 C C . GLU B 2 28 ? -24.173 13.569 3.561 1.000 70.250 37 GLU B C 1
ATOM 765 O O . GLU B 2 28 ? -25.069 14.404 3.714 1.000 76.090 37 GLU B O 1
ATOM 771 N N . TRP B 2 29 ? -22.952 13.919 3.177 1.000 72.280 38 TRP B N 1
ATOM 772 C CA . TRP B 2 29 ? -22.487 15.310 3.054 1.000 64.660 38 TRP B CA 1
ATOM 773 C C . TRP B 2 29 ? -21.963 15.548 1.650 1.000 60.800 38 TRP B C 1
ATOM 774 O O . TRP B 2 29 ? -21.358 14.662 1.041 1.000 64.290 38 TRP B O 1
ATOM 785 N N . GLN B 2 30 ? -22.181 16.748 1.141 1.000 63.300 39 GLN B N 1
ATOM 786 C CA . GLN B 2 30 ? -21.779 17.131 -0.223 1.000 74.380 39 GLN B CA 1
ATOM 787 C C . GLN B 2 30 ? -21.115 18.502 -0.223 1.000 69.020 39 GLN B C 1
ATOM 788 O O . GLN B 2 30 ? -21.321 19.296 0.696 1.000 82.320 39 GLN B O 1
ATOM 794 N N . SER B 2 31 ? -20.318 18.773 -1.241 1.000 64.210 40 SER B N 1
ATOM 795 C CA . SER B 2 31 ? -19.660 20.082 -1.419 1.000 69.990 40 SER B CA 1
ATOM 796 C C . SER B 2 31 ? -19.373 20.391 -2.886 1.000 73.090 40 SER B C 1
ATOM 797 O O . SER B 2 31 ? -19.214 19.483 -3.714 1.000 72.500 40 SER B O 1
ATOM 800 N N . LYS B 2 32 ? -19.256 21.681 -3.176 1.000 73.750 41 LYS B N 1
ATOM 801 C CA . LYS B 2 32 ? -18.557 22.130 -4.397 1.000 76.530 41 LYS B CA 1
ATOM 802 C C . LYS B 2 32 ? -17.486 23.111 -3.978 1.000 75.400 41 LYS B C 1
ATOM 803 O O . LYS B 2 32 ? -17.688 23.921 -3.058 1.000 80.110 41 LYS B O 1
ATOM 809 N N . MET B 2 33 ? -16.364 23.039 -4.667 1.000 65.830 42 MET B N 1
ATOM 810 C CA . MET B 2 33 ? -15.298 24.034 -4.554 1.000 69.420 42 MET B CA 1
ATOM 811 C C . MET B 2 33 ? -14.868 24.459 -5.953 1.000 73.920 42 MET B C 1
ATOM 812 O O . MET B 2 33 ? -14.556 23.604 -6.783 1.000 85.850 42 MET B O 1
ATOM 817 N N . VAL B 2 34 ? -14.782 25.765 -6.195 1.000 77.720 43 VAL B N 1
ATOM 818 C CA . VAL B 2 34 ? -14.072 26.290 -7.378 1.000 73.730 43 VAL B CA 1
ATOM 819 C C . VAL B 2 34 ? -12.778 26.919 -6.922 1.000 70.470 43 VAL B C 1
ATOM 820 O O . VAL B 2 34 ? -12.805 27.797 -6.052 1.000 81.540 43 VAL B O 1
ATOM 824 N N . SER B 2 35 ? -11.653 26.497 -7.498 1.000 72.750 44 SER B N 1
ATOM 825 C CA . SER B 2 35 ? -10.344 27.133 -7.270 1.000 70.170 44 SER B CA 1
ATOM 826 C C . SER B 2 35 ? -9.966 27.924 -8.509 1.000 68.630 44 SER B C 1
ATOM 827 O O . SER B 2 35 ? -9.936 27.362 -9.608 1.000 68.260 44 SER B O 1
ATOM 830 N N . LEU B 2 36 ? -9.699 29.222 -8.341 1.000 68.420 45 LEU B N 1
ATOM 831 C CA . LEU B 2 36 ? -9.326 30.115 -9.457 1.000 67.630 45 LEU B CA 1
ATOM 832 C C . LEU B 2 36 ? -7.868 30.507 -9.309 1.000 67.670 45 LEU B C 1
ATOM 833 O O . LEU B 2 36 ? -7.471 30.956 -8.279 1.000 64.910 45 LEU B O 1
ATOM 838 N N . ILE B 2 37 ? -7.051 30.271 -10.327 1.000 82.650 46 ILE B N 1
ATOM 839 C CA . ILE B 2 37 ? -5.569 30.255 -10.203 1.000 93.170 46 ILE B CA 1
ATOM 840 C C . ILE B 2 37 ? -4.988 31.258 -11.213 1.000 104.670 46 ILE B C 1
ATOM 841 O O . ILE B 2 37 ? -4.781 30.857 -12.394 1.000 105.570 46 ILE B O 1
ATOM 846 N N . LYS B 2 38 ? -4.715 32.510 -10.809 1.000 117.040 47 LYS B N 1
ATOM 847 C CA . LYS B 2 38 ? -4.021 33.519 -11.659 1.000 128.750 47 LYS B CA 1
ATOM 848 C C . LYS B 2 38 ? -2.541 33.581 -11.264 1.000 139.450 47 LYS B C 1
ATOM 849 O O . LYS B 2 38 ? -1.823 34.438 -11.811 1.000 156.290 47 LYS B O 1
ATOM 855 N N . THR B 2 39 ? -2.102 32.709 -10.349 1.000 147.750 48 THR B N 1
ATOM 856 C CA . THR B 2 39 ? -0.667 32.427 -10.069 1.000 155.880 48 THR B CA 1
ATOM 857 C C . THR B 2 39 ? -0.227 31.244 -10.952 1.000 165.240 48 THR B C 1
ATOM 858 O O . THR B 2 39 ? 0.823 30.633 -10.645 1.000 163.970 48 THR B O 1
ATOM 862 N N . ASN B 2 40 ? -0.992 30.957 -12.020 1.000 166.530 49 ASN B N 1
ATOM 863 C CA . ASN B 2 40 ? -0.713 29.912 -13.046 1.000 161.170 49 ASN B CA 1
ATOM 864 C C . ASN B 2 40 ? 0.655 30.180 -13.689 1.000 168.800 49 ASN B C 1
ATOM 865 O O . ASN B 2 40 ? 1.287 29.207 -14.155 1.000 170.410 49 ASN B O 1
ATOM 870 N N . SER B 2 41 ? 1.091 31.447 -13.693 1.000 166.750 50 SER B N 1
ATOM 871 C CA . SER B 2 41 ? 2.400 31.918 -14.222 1.000 155.790 50 SER B CA 1
ATOM 872 C C . SER B 2 41 ? 3.557 31.491 -13.302 1.000 156.520 50 SER B C 1
ATOM 873 O O . SER B 2 41 ? 4.705 31.880 -13.605 1.000 163.000 50 SER B O 1
ATOM 876 N N . ASN B 2 42 ? 3.286 30.711 -12.244 1.000 146.590 51 ASN B N 1
ATOM 877 C CA . ASN B 2 42 ? 4.290 30.302 -11.223 1.000 146.260 51 ASN B CA 1
ATOM 878 C C . ASN B 2 42 ? 4.412 28.770 -11.134 1.000 138.040 51 ASN B C 1
ATOM 879 O O . ASN B 2 42 ? 5.078 28.301 -10.189 1.000 128.330 51 ASN B O 1
ATOM 884 N N . ARG B 2 43 ? 3.837 28.011 -12.078 1.000 137.430 52 ARG B N 1
ATOM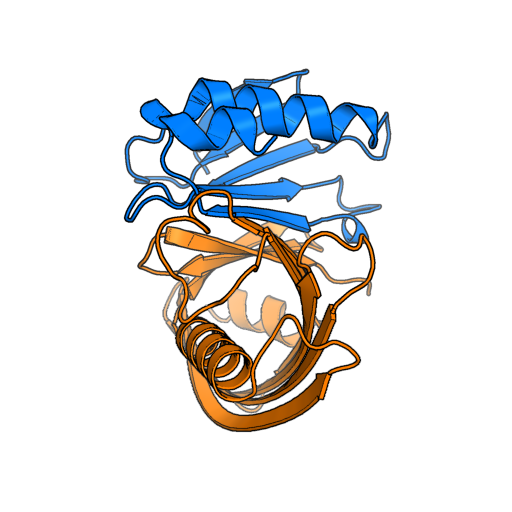 885 C CA . ARG B 2 43 ? 3.912 26.521 -12.094 1.000 131.630 52 ARG B CA 1
ATOM 886 C C . ARG B 2 43 ? 3.494 25.988 -13.466 1.000 129.060 52 ARG B C 1
ATOM 887 O O . ARG B 2 43 ? 2.304 25.938 -13.776 1.000 120.860 52 ARG B O 1
ATOM 895 N N . PRO B 2 44 ? 4.455 25.596 -14.339 1.000 133.490 53 PRO B N 1
ATOM 896 C CA . PRO B 2 44 ? 4.142 24.968 -15.623 1.000 134.030 53 PRO B CA 1
ATOM 897 C C . PRO B 2 44 ? 4.062 23.435 -15.547 1.000 134.860 53 PRO B C 1
ATOM 898 O O . PRO B 2 44 ? 3.612 22.840 -16.507 1.000 134.200 53 PRO B O 1
ATOM 902 N N . ALA B 2 45 ? 4.502 22.844 -14.427 1.000 129.740 54 ALA B N 1
ATOM 903 C CA . ALA B 2 45 ? 4.334 21.408 -14.091 1.000 122.830 54 ALA B CA 1
ATOM 904 C C . ALA B 2 45 ? 2.895 21.150 -13.603 1.000 118.060 54 ALA B C 1
ATOM 905 O O . ALA B 2 45 ? 2.556 19.984 -13.329 1.000 119.550 54 ALA B O 1
ATOM 907 N N . MET B 2 46 ? 2.056 22.187 -13.540 1.000 111.040 55 MET B N 1
ATOM 908 C CA . MET B 2 46 ? 0.597 22.055 -13.434 1.000 116.860 55 MET B CA 1
ATOM 909 C C . MET B 2 46 ? 0.046 22.353 -14.822 1.000 119.140 55 MET B C 1
ATOM 910 O O . MET B 2 46 ? -1.065 22.001 -15.013 1.000 123.690 55 MET B O 1
ATOM 915 N N . GLY B 2 47 ? 0.794 23.037 -15.700 1.000 113.940 56 GLY B N 1
ATOM 916 C CA . GLY B 2 47 ? 0.366 23.348 -17.087 1.000 100.980 56 GLY B CA 1
ATOM 917 C C . GLY B 2 47 ? -0.543 24.593 -17.159 1.000 92.940 56 GLY B C 1
ATOM 918 O O . GLY B 2 47 ? -0.557 25.455 -16.279 1.000 82.690 56 GLY B O 1
ATOM 919 N N . PRO B 2 48 ? -1.339 24.741 -18.247 1.000 94.310 57 PRO B N 1
ATOM 920 C CA . PRO B 2 48 ? -2.123 25.948 -18.531 1.000 89.540 57 PRO B CA 1
ATOM 921 C C . PRO B 2 48 ? -3.400 26.086 -17.697 1.000 87.380 57 PRO B C 1
ATOM 922 O O . PRO B 2 48 ? -4.369 26.704 -18.140 1.000 93.360 57 PRO B O 1
ATOM 926 N N . LEU B 2 49 ? -3.379 25.554 -16.480 1.000 81.440 58 LEU B N 1
ATOM 927 C CA . LEU B 2 49 ? -4.534 25.497 -15.572 1.000 76.900 58 LEU B CA 1
ATOM 928 C C . LEU B 2 49 ? -4.969 26.902 -15.163 1.000 73.300 58 LEU B C 1
ATOM 929 O O . LEU B 2 49 ? -4.171 27.647 -14.618 1.000 74.990 58 LEU B O 1
ATOM 934 N N . SER B 2 50 ? -6.247 27.237 -15.376 1.000 71.850 59 SER B N 1
ATOM 935 C CA . SER B 2 50 ? -6.862 28.531 -15.005 1.000 71.800 59 SER B CA 1
ATOM 936 C C . SER B 2 50 ? -7.866 28.342 -13.861 1.000 73.970 59 SER B C 1
ATOM 937 O O . SER B 2 50 ? -8.013 29.227 -13.008 1.000 74.700 59 SER B O 1
ATOM 940 N N . ARG B 2 51 ? -8.556 27.220 -13.826 1.000 79.440 60 ARG B N 1
ATOM 941 C CA . ARG B 2 51 ? -9.656 26.956 -12.900 1.000 78.580 60 ARG B CA 1
ATOM 942 C C . ARG B 2 51 ? -9.793 25.459 -12.657 1.000 80.400 60 ARG B C 1
ATOM 943 O O . ARG B 2 51 ? -9.509 24.636 -13.532 1.000 79.370 60 ARG B O 1
ATOM 951 N N . VAL B 2 52 ? -10.226 25.122 -11.444 1.000 78.320 61 VAL B N 1
ATOM 952 C CA . VAL B 2 52 ? -10.522 23.747 -11.016 1.000 72.330 61 VAL B CA 1
ATOM 953 C C . VAL B 2 52 ? -11.881 23.715 -10.341 1.000 77.280 61 VAL B C 1
ATOM 954 O O . VAL B 2 52 ? -12.068 24.395 -9.325 1.000 78.630 61 VAL B O 1
ATOM 958 N N . ASP B 2 53 ? -12.791 22.880 -10.833 1.000 77.570 62 ASP B N 1
ATOM 959 C CA . ASP B 2 53 ? -14.052 22.597 -10.117 1.000 74.410 62 ASP B CA 1
ATOM 960 C C . ASP B 2 53 ? -13.933 21.230 -9.465 1.000 68.980 62 ASP B C 1
ATOM 961 O O . ASP B 2 53 ? -13.625 20.256 -10.142 1.000 66.430 62 ASP B O 1
ATOM 966 N N . VAL B 2 54 ? -14.235 21.150 -8.182 1.000 64.040 63 VAL B N 1
ATOM 967 C CA . VAL B 2 54 ? -14.359 19.865 -7.470 1.000 64.990 63 VAL B CA 1
ATOM 968 C C . VAL B 2 54 ? -15.766 19.724 -6.931 1.000 68.460 63 VAL B C 1
ATOM 969 O O . VAL B 2 54 ? -16.225 20.580 -6.170 1.000 72.950 63 VAL B O 1
ATOM 973 N N . THR B 2 55 ? -16.436 18.636 -7.289 1.000 73.680 64 THR B N 1
ATOM 974 C CA . THR B 2 55 ? -17.685 18.211 -6.628 1.000 72.000 64 THR B CA 1
ATOM 975 C C . THR B 2 55 ? -17.426 16.954 -5.821 1.000 64.270 64 THR B C 1
ATOM 976 O O . THR B 2 55 ? -16.888 15.993 -6.376 1.000 64.420 64 THR B O 1
ATOM 980 N N . SER B 2 56 ? -17.791 16.932 -4.537 1.000 58.030 65 SER B N 1
ATOM 981 C CA . SER B 2 56 ? -17.533 15.776 -3.653 1.000 58.110 65 SER B CA 1
ATOM 982 C C . SER B 2 56 ? -18.783 15.315 -2.920 1.000 57.310 65 SER B C 1
ATOM 983 O O . SER B 2 56 ? -19.638 16.116 -2.555 1.000 60.380 65 SER B O 1
ATOM 986 N N . ASN B 2 57 ? -18.851 14.022 -2.647 1.000 54.220 66 ASN B N 1
ATOM 987 C CA . ASN B 2 57 ? -19.851 13.402 -1.768 1.000 52.360 66 ASN B CA 1
ATOM 988 C C . ASN B 2 57 ? -19.116 12.521 -0.762 1.000 54.140 66 ASN B C 1
ATOM 989 O O . ASN B 2 57 ? -18.157 11.836 -1.127 1.000 58.130 66 ASN B O 1
ATOM 994 N N . VAL B 2 58 ? -19.506 12.551 0.505 1.000 58.980 67 VAL B N 1
ATOM 995 C CA . VAL B 2 58 ? -18.873 11.739 1.570 1.000 55.400 67 VAL B CA 1
ATOM 996 C C . VAL B 2 58 ? -19.935 11.208 2.536 1.000 56.390 67 VAL B C 1
ATOM 997 O O . VAL B 2 58 ? -20.866 11.921 2.899 1.000 55.730 67 VAL B O 1
ATOM 1001 N N . LYS B 2 59 ? -19.767 9.965 2.987 1.000 59.150 68 LYS B N 1
ATOM 1002 C CA . LYS B 2 59 ? -20.476 9.448 4.163 1.000 61.170 68 LYS B CA 1
ATOM 1003 C C . LYS B 2 59 ? -19.481 9.004 5.224 1.000 59.510 68 LYS B C 1
ATOM 1004 O O . LYS B 2 59 ? -18.566 8.243 4.924 1.000 52.450 68 LYS B O 1
ATOM 1010 N N . TYR B 2 60 ? -19.695 9.465 6.449 1.000 59.690 69 TYR B N 1
ATOM 1011 C CA . TYR B 2 60 ? -18.955 8.995 7.638 1.000 61.190 69 TYR B CA 1
ATOM 1012 C C . TYR B 2 60 ? -19.829 7.966 8.347 1.000 65.370 69 TYR B C 1
ATOM 1013 O O . TYR B 2 60 ? -20.879 8.299 8.869 1.000 73.480 69 TYR B O 1
ATOM 1022 N N . LEU B 2 61 ? -19.412 6.711 8.359 1.000 63.370 70 LEU B N 1
ATOM 1023 C CA . LEU B 2 61 ? -20.179 5.629 8.989 1.000 63.150 70 LEU B CA 1
ATOM 1024 C C . LEU B 2 61 ? -19.838 5.545 10.475 1.000 68.530 70 LEU B C 1
ATOM 1025 O O . LEU B 2 61 ? -18.686 5.754 10.839 1.000 65.670 70 LEU B O 1
ATOM 1030 N N . PRO B 2 62 ? -20.765 5.107 11.355 1.000 80.460 71 PRO B N 1
ATOM 1031 C CA . PRO B 2 62 ? -20.473 4.857 12.772 1.000 81.600 71 PRO B CA 1
ATOM 1032 C C . PRO B 2 62 ? -19.426 3.761 13.039 1.000 78.340 71 PRO B C 1
ATOM 1033 O O . PRO B 2 62 ? -18.872 3.735 14.149 1.000 72.480 71 PRO B O 1
ATOM 1037 N N . ASN B 2 63 ? -19.122 2.907 12.063 1.000 74.650 72 ASN B N 1
ATOM 1038 C CA . ASN B 2 63 ? -17.969 1.977 12.031 1.000 70.900 72 ASN B CA 1
ATOM 1039 C C . ASN B 2 63 ? -16.645 2.609 12.467 1.000 68.600 72 ASN B C 1
ATOM 1040 O O . ASN B 2 63 ? -15.742 1.865 12.843 1.000 74.860 72 ASN B O 1
ATOM 1045 N N . GLY B 2 64 ? -16.481 3.897 12.230 1.000 61.990 73 GLY B N 1
ATOM 1046 C CA . GLY B 2 64 ? -15.182 4.562 12.198 1.000 61.560 73 GLY B CA 1
ATOM 1047 C C . GLY B 2 64 ? -14.559 4.506 10.813 1.000 53.900 73 GLY B C 1
ATOM 1048 O O . GLY B 2 64 ? -13.364 4.760 10.673 1.000 64.520 73 GLY B O 1
ATOM 1049 N N . THR B 2 65 ? -15.336 4.223 9.777 1.000 52.520 74 THR B N 1
ATOM 1050 C CA . THR B 2 65 ? -14.878 4.327 8.371 1.000 62.090 74 THR B CA 1
ATOM 1051 C C . THR B 2 65 ? -15.706 5.356 7.614 1.000 63.440 74 THR B C 1
ATOM 1052 O O . THR B 2 65 ? -16.844 5.669 7.982 1.000 66.830 74 THR B O 1
ATOM 1056 N N . TYR B 2 66 ? -15.115 5.894 6.569 1.000 65.230 75 TYR B N 1
ATOM 1057 C CA . TYR B 2 66 ? -15.809 6.794 5.644 1.000 62.000 75 TYR B CA 1
ATOM 1058 C C . TYR B 2 66 ? -15.509 6.347 4.230 1.000 59.410 75 TYR B C 1
ATOM 1059 O O . TYR B 2 66 ? -14.573 5.575 3.977 1.000 61.440 75 TYR B O 1
ATOM 1068 N N . LEU B 2 67 ? -16.317 6.838 3.310 1.000 62.910 76 LEU B N 1
ATOM 1069 C CA . LEU B 2 67 ? -16.064 6.676 1.875 1.000 66.830 76 LEU B CA 1
ATOM 1070 C C . LEU B 2 67 ? -16.377 7.999 1.182 1.000 61.610 76 LEU B C 1
ATOM 1071 O O . LEU B 2 67 ? -17.335 8.677 1.574 1.000 68.100 76 LEU B O 1
ATOM 1076 N N . ARG B 2 68 ? -15.566 8.364 0.195 1.000 55.870 77 ARG B N 1
ATOM 1077 C CA . ARG B 2 68 ? -15.653 9.677 -0.481 1.000 58.680 77 ARG B CA 1
ATOM 1078 C C . ARG B 2 68 ? -15.459 9.523 -1.986 1.000 56.220 77 ARG B C 1
ATOM 1079 O O . ARG B 2 68 ? -14.534 8.845 -2.404 1.000 59.810 77 ARG B O 1
ATOM 1087 N N . VAL B 2 69 ? -16.291 10.162 -2.796 1.000 58.460 78 VAL B N 1
ATOM 1088 C CA . VAL B 2 69 ? -16.062 10.245 -4.256 1.000 59.980 78 VAL B CA 1
ATOM 1089 C C . VAL B 2 69 ? -16.055 11.698 -4.675 1.000 62.720 78 VAL B C 1
ATOM 1090 O O . VAL B 2 69 ? -16.927 12.475 -4.273 1.000 65.880 78 VAL B O 1
ATOM 1094 N N . SER B 2 70 ? -15.063 12.053 -5.480 1.000 58.810 79 SER B N 1
ATOM 1095 C CA . SER B 2 70 ? -14.834 13.430 -5.941 1.000 55.760 79 SER B CA 1
ATOM 1096 C C . SER B 2 70 ? -14.631 13.466 -7.442 1.000 56.030 79 SER B C 1
ATOM 1097 O O . SER B 2 70 ? -13.825 12.710 -8.003 1.000 59.940 79 SER B O 1
ATOM 1100 N N . ILE B 2 71 ? -15.325 14.386 -8.087 1.000 58.860 80 ILE B N 1
ATOM 1101 C CA . ILE B 2 71 ? -15.169 14.682 -9.519 1.000 66.540 80 ILE B CA 1
ATOM 1102 C C . ILE B 2 71 ? -14.374 15.971 -9.594 1.000 63.870 80 ILE B C 1
ATOM 1103 O O . ILE B 2 71 ? -14.843 16.994 -9.097 1.000 62.630 80 ILE B O 1
ATOM 1108 N N . VAL B 2 72 ? -13.208 15.927 -10.226 1.000 61.090 81 VAL B N 1
ATOM 1109 C CA . VAL B 2 72 ? -12.344 17.095 -10.445 1.000 60.920 81 VAL B CA 1
ATOM 1110 C C . VAL B 2 72 ? -12.368 17.431 -11.923 1.000 64.950 81 VAL B C 1
ATOM 1111 O O . VAL B 2 72 ? -11.940 16.608 -12.720 1.000 61.200 81 VAL B O 1
ATOM 1115 N N . LYS B 2 73 ? -12.782 18.639 -12.279 1.000 74.860 82 LYS B N 1
ATOM 1116 C CA . LYS B 2 73 ? -12.702 19.160 -13.651 1.000 75.670 82 LYS B CA 1
ATOM 1117 C C . LYS B 2 73 ? -11.606 20.207 -13.716 1.000 71.540 82 LYS B C 1
ATOM 1118 O O . LYS B 2 73 ? -11.582 21.114 -12.891 1.000 67.180 82 LYS B O 1
ATOM 1124 N N . LEU B 2 74 ? -10.745 20.095 -14.718 1.000 67.240 83 LEU B N 1
ATOM 1125 C CA . LEU B 2 74 ? -9.638 21.027 -14.973 1.000 71.940 83 LEU B CA 1
ATOM 1126 C C . LEU B 2 74 ? -9.944 21.871 -16.203 1.000 78.600 83 LEU B C 1
ATOM 1127 O O . LEU B 2 74 ? -10.352 21.364 -17.214 1.000 77.570 83 LEU B O 1
ATOM 1132 N N . PHE B 2 75 ? -9.707 23.173 -16.102 1.000 81.680 84 PHE B N 1
ATOM 1133 C CA . PHE B 2 75 ? -10.017 24.137 -17.174 1.000 77.180 84 PHE B CA 1
ATOM 1134 C C . PHE B 2 75 ? -8.794 24.910 -17.627 1.000 82.000 84 PHE B C 1
ATOM 1135 O O . PHE B 2 75 ? -8.002 25.318 -16.791 1.000 80.500 84 PHE B O 1
ATOM 1143 N N . SER B 2 76 ? -8.657 25.182 -18.900 1.000 90.890 85 SER B N 1
ATOM 1144 C CA . SER B 2 76 ? -7.495 25.951 -19.438 1.000 88.630 85 SER B CA 1
ATOM 1145 C C . SER B 2 76 ? -7.983 27.328 -19.944 1.000 92.870 85 SER B C 1
ATOM 1146 O O . SER B 2 76 ? -7.801 28.355 -19.241 1.000 94.520 85 SER B O 1
ATOM 1149 N N . ASP B 2 77 ? -8.643 27.392 -21.102 1.000 101.710 86 ASP B N 1
ATOM 1150 C CA . ASP B 2 77 ? -9.222 28.596 -21.690 1.000 98.770 86 ASP B CA 1
ATOM 1151 C C . ASP B 2 77 ? -10.690 28.222 -21.930 1.000 104.010 86 ASP B C 1
ATOM 1152 O O . ASP B 2 77 ? -11.590 28.969 -21.473 1.000 99.490 86 ASP B O 1
ATOM 1157 N N . ASP B 2 78 ? -10.913 27.070 -22.564 1.000 112.180 87 ASP B N 1
ATOM 1158 C CA . ASP B 2 78 ? -12.277 26.484 -22.713 1.000 110.440 87 ASP B CA 1
ATOM 1159 C C . ASP B 2 78 ? -13.085 26.566 -21.428 1.000 112.260 87 ASP B C 1
ATOM 1160 O O . ASP B 2 78 ? -12.541 26.169 -20.372 1.000 110.930 87 ASP B O 1
ATOM 1165 N N . ASN B 2 79 ? -14.317 27.072 -21.512 1.000 124.500 88 ASN B N 1
ATOM 1166 C CA . ASN B 2 79 ? -15.337 26.980 -20.432 1.000 131.350 88 ASN B CA 1
ATOM 1167 C C . ASN B 2 79 ? -15.728 25.492 -20.446 1.000 123.810 88 ASN B C 1
ATOM 1168 O O . ASN B 2 79 ? -16.648 25.120 -19.696 1.000 116.190 88 ASN B O 1
ATOM 1173 N N . SER B 2 80 ? -15.058 24.686 -21.286 1.000 123.650 89 SER B N 1
ATOM 1174 C CA . SER B 2 80 ? -15.092 23.197 -21.306 1.000 116.420 89 SER B CA 1
ATOM 1175 C C . SER B 2 80 ? -13.972 22.622 -20.427 1.000 109.150 89 SER B C 1
ATOM 1176 O O . SER B 2 80 ? -12.798 23.057 -20.561 1.000 109.000 89 SER B O 1
ATOM 1179 N N . ALA B 2 81 ? -14.331 21.661 -19.575 1.000 96.720 90 ALA B N 1
ATOM 1180 C CA . ALA B 2 81 ? -13.402 20.900 -18.714 1.000 97.080 90 ALA B CA 1
ATOM 1181 C C . ALA B 2 81 ? -12.423 20.117 -19.596 1.000 92.960 90 ALA B C 1
ATOM 1182 O O . ALA B 2 81 ? -12.813 19.066 -20.113 1.000 104.970 90 ALA B O 1
ATOM 1184 N N . GLU B 2 82 ? -11.202 20.617 -19.779 1.000 88.470 91 GLU B N 1
ATOM 1185 C CA . GLU B 2 82 ? -10.152 19.944 -20.586 1.000 90.680 91 GLU B CA 1
ATOM 1186 C C . GLU B 2 82 ? -9.918 18.523 -20.069 1.000 88.930 91 GLU B C 1
ATOM 1187 O O . GLU B 2 82 ? -9.559 17.647 -20.896 1.000 80.650 91 GLU B O 1
ATOM 1193 N N . SER B 2 83 ? -10.069 18.292 -18.757 1.000 86.970 92 SER B N 1
ATOM 1194 C CA . SER B 2 83 ? -9.734 16.968 -18.150 1.000 73.910 92 SER B CA 1
ATOM 1195 C C . SER B 2 83 ? -10.611 16.733 -16.939 1.000 63.050 92 SER B C 1
ATOM 1196 O O . SER B 2 83 ? -10.829 17.656 -16.141 1.000 53.090 92 SER B O 1
ATOM 1199 N N . VAL B 2 84 ? -11.115 15.505 -16.787 1.000 63.350 93 VAL B N 1
ATOM 1200 C CA . VAL B 2 84 ? -11.892 15.112 -15.598 1.000 64.890 93 VAL B CA 1
ATOM 1201 C C . VAL B 2 84 ? -11.221 13.946 -14.907 1.000 65.710 93 VAL B C 1
ATOM 1202 O O . VAL B 2 84 ? -10.961 12.925 -15.537 1.000 74.500 93 VAL B O 1
ATOM 1206 N N . ILE B 2 85 ? -10.980 14.109 -13.610 1.000 73.430 94 ILE B N 1
ATOM 1207 C CA . ILE B 2 85 ? -10.437 13.070 -12.707 1.000 70.740 94 ILE B CA 1
ATOM 1208 C C . ILE B 2 85 ? -11.537 12.625 -11.763 1.000 66.150 94 ILE B C 1
ATOM 1209 O O . ILE B 2 85 ? -12.124 13.450 -11.068 1.000 60.610 94 ILE B O 1
ATOM 1214 N N . ASN B 2 86 ? -11.775 11.326 -11.685 1.000 63.150 95 ASN B N 1
ATOM 1215 C CA . ASN B 2 86 ? -12.638 10.730 -10.658 1.000 65.200 95 ASN B CA 1
ATOM 1216 C C . ASN B 2 86 ? -11.729 10.149 -9.579 1.000 57.470 95 ASN B C 1
ATOM 1217 O O . ASN B 2 86 ? -10.949 9.237 -9.862 1.000 51.960 95 ASN B O 1
ATOM 1222 N N . ILE B 2 87 ? -11.815 10.664 -8.359 1.000 53.660 96 ILE B N 1
ATOM 1223 C CA . ILE B 2 87 ? -11.060 10.117 -7.214 1.000 58.940 96 ILE B CA 1
ATOM 1224 C C . ILE B 2 87 ? -12.038 9.508 -6.247 1.000 62.430 96 ILE B C 1
ATOM 1225 O O . ILE B 2 87 ? -12.928 10.201 -5.755 1.000 64.060 96 ILE B O 1
ATOM 1230 N N . SER B 2 88 ? -11.844 8.225 -5.968 1.000 63.980 97 SER B N 1
ATOM 1231 C CA . SER B 2 88 ? -12.626 7.474 -4.970 1.000 63.980 97 SER B CA 1
ATOM 1232 C C . SER B 2 88 ? -11.716 7.103 -3.809 1.000 61.150 97 SER B C 1
ATOM 1233 O O . SER B 2 88 ? -10.563 6.730 -3.997 1.000 63.910 97 SER B O 1
ATOM 1236 N N . GLU B 2 89 ? -12.252 7.217 -2.610 1.000 64.100 98 GLU B N 1
ATOM 1237 C CA . GLU B 2 89 ? -11.502 7.129 -1.357 1.000 67.260 98 GLU B CA 1
ATOM 1238 C C . GLU B 2 89 ? -12.259 6.293 -0.340 1.000 65.950 98 GLU B C 1
ATOM 1239 O O . GLU B 2 89 ? -13.486 6.301 -0.280 1.000 65.790 98 GLU B O 1
ATOM 1245 N N . PHE B 2 90 ? -11.484 5.675 0.522 1.000 70.570 99 PHE B N 1
ATOM 1246 C CA . PHE B 2 90 ? -11.963 4.927 1.685 1.000 75.450 99 PHE B CA 1
ATOM 1247 C C . PHE B 2 90 ? -10.937 5.095 2.793 1.000 70.440 99 PHE B C 1
ATOM 1248 O O . PHE B 2 90 ? -9.737 5.256 2.533 1.000 68.530 99 PHE B O 1
ATOM 1256 N N . GLY B 2 91 ? -11.384 5.066 4.032 1.000 71.500 100 GLY B N 1
ATOM 1257 C CA . GLY B 2 91 ? -10.475 5.200 5.167 1.000 68.460 100 GLY B CA 1
ATOM 1258 C C . GLY B 2 91 ? -11.173 5.121 6.501 1.000 65.700 100 GLY B C 1
ATOM 1259 O O . GLY B 2 91 ? -12.381 4.900 6.594 1.000 60.200 100 GLY B O 1
ATOM 1260 N N . GLU B 2 92 ? -10.374 5.300 7.525 1.000 68.180 101 GLU B N 1
ATOM 1261 C CA . GLU B 2 92 ? -10.776 5.409 8.937 1.000 72.480 101 GLU B CA 1
ATOM 1262 C C . GLU B 2 92 ? -11.026 6.892 9.272 1.000 64.220 101 GLU B C 1
ATOM 1263 O O . GLU B 2 92 ? -10.405 7.788 8.706 1.000 62.670 101 GLU B O 1
ATOM 1269 N N . TRP B 2 93 ? -11.920 7.166 10.214 1.000 62.470 102 TRP B N 1
ATOM 1270 C CA . TRP B 2 93 ? -12.053 8.499 10.818 1.000 64.100 102 TRP B CA 1
ATOM 1271 C C . TRP B 2 93 ? -12.260 8.431 12.336 1.000 65.630 102 TRP B C 1
ATOM 1272 O O . TRP B 2 93 ? -12.814 7.482 12.867 1.000 65.820 102 TRP B O 1
ATOM 1283 N N . ASP B 2 94 ? -11.828 9.475 13.030 1.000 63.920 103 ASP B N 1
ATOM 1284 C CA . ASP B 2 94 ? -12.007 9.618 14.480 1.000 60.440 103 ASP B CA 1
ATOM 1285 C C . ASP B 2 94 ? -12.161 11.088 14.857 1.000 62.140 103 ASP B C 1
ATOM 1286 O O . ASP B 2 94 ? -11.801 11.973 14.092 1.000 59.200 103 ASP B O 1
ATOM 1291 N N . ILE B 2 95 ? -12.689 11.351 16.043 1.000 68.850 104 ILE B N 1
ATOM 1292 C CA . ILE B 2 95 ? -12.850 12.716 16.605 1.000 68.360 104 ILE B CA 1
ATOM 1293 C C . ILE B 2 95 ? -11.937 12.880 17.811 1.000 69.610 104 ILE B C 1
ATOM 1294 O O . ILE B 2 95 ? -11.798 11.974 18.646 1.000 74.490 104 ILE B O 1
ATOM 1299 N N . SER B 2 96 ? -11.366 14.066 17.939 1.000 71.600 105 SER B N 1
ATOM 1300 C CA . SER B 2 96 ? -10.784 14.551 19.203 1.000 70.840 105 SER B CA 1
ATOM 1301 C C . SER B 2 96 ? -11.098 16.036 19.369 1.000 64.860 105 SER B C 1
ATOM 1302 O O . SER B 2 96 ? -10.499 16.848 18.643 1.000 61.300 105 SER B O 1
ATOM 1305 N N . ASP B 2 97 ? -11.985 16.308 20.347 1.000 62.690 106 ASP B N 1
ATOM 1306 C CA . ASP B 2 97 ? -12.620 17.605 20.617 1.000 69.250 106 ASP B CA 1
ATOM 1307 C C . ASP B 2 97 ? -13.270 18.066 19.317 1.000 70.320 106 ASP B C 1
ATOM 1308 O O . ASP B 2 97 ? -14.000 17.265 18.758 1.000 72.150 106 ASP B O 1
ATOM 1313 N N . ASN B 2 98 ? -12.987 19.258 18.810 1.000 69.800 107 ASN B N 1
ATOM 1314 C CA . ASN B 2 98 ? -13.536 19.749 17.518 1.000 66.870 107 ASN B CA 1
ATOM 1315 C C . ASN B 2 98 ? -12.792 19.183 16.288 1.000 64.510 107 ASN B C 1
ATOM 1316 O O . ASN B 2 98 ? -13.080 19.674 15.191 1.000 65.130 107 ASN B O 1
ATOM 1321 N N . TYR B 2 99 ? -11.853 18.265 16.419 1.000 64.540 108 TYR B N 1
ATOM 1322 C CA . TYR B 2 99 ? -11.009 17.899 15.239 1.000 59.360 108 TYR B CA 1
ATOM 1323 C C . TYR B 2 99 ? -11.412 16.528 14.716 1.000 55.760 108 TYR B C 1
ATOM 1324 O O . TYR B 2 99 ? -11.440 15.550 15.458 1.000 55.020 108 TYR B O 1
ATOM 1333 N N . LEU B 2 100 ? -11.708 16.481 13.425 1.000 53.220 109 LEU B N 1
ATOM 1334 C CA . LEU B 2 100 ? -11.915 15.268 12.631 1.000 56.300 109 LEU B CA 1
ATOM 1335 C C . LEU B 2 100 ? -10.576 14.797 12.075 1.000 58.170 109 LEU B C 1
ATOM 1336 O O . LEU B 2 100 ? -9.958 15.443 11.235 1.000 52.720 109 LEU B O 1
ATOM 1341 N N . LEU B 2 101 ? -10.163 13.650 12.559 1.000 66.240 110 LEU B N 1
ATOM 1342 C CA . LEU B 2 101 ? -8.895 13.007 12.229 1.000 61.600 110 LEU B CA 1
ATOM 1343 C C . LEU B 2 101 ? -9.194 11.928 11.190 1.000 59.550 110 LEU B C 1
ATOM 1344 O O . LEU B 2 101 ? -9.715 10.874 11.545 1.000 62.550 110 LEU B O 1
ATOM 1349 N N . VAL B 2 102 ? -8.867 12.180 9.918 1.000 59.470 111 VAL B N 1
ATOM 1350 C CA . VAL B 2 102 ? -9.015 11.132 8.867 1.000 64.660 111 VAL B CA 1
ATOM 1351 C C . VAL B 2 102 ? -7.735 10.305 8.707 1.000 67.780 111 VAL B C 1
ATOM 1352 O O . VAL B 2 102 ? -6.630 10.715 9.074 1.000 67.700 111 VAL B O 1
ATOM 1356 N N . THR B 2 103 ? -7.910 9.128 8.129 1.000 64.870 112 THR B N 1
ATOM 1357 C CA . THR B 2 103 ? -6.821 8.196 7.784 1.000 66.570 112 THR B CA 1
ATOM 1358 C C . THR B 2 103 ? -7.210 7.458 6.518 1.000 65.820 112 THR B C 1
ATOM 1359 O O . THR B 2 103 ? -7.914 6.458 6.581 1.000 67.470 112 THR B O 1
ATOM 1363 N N . PRO B 2 104 ? -6.843 7.947 5.319 1.000 62.320 113 PRO B N 1
ATOM 1364 C CA 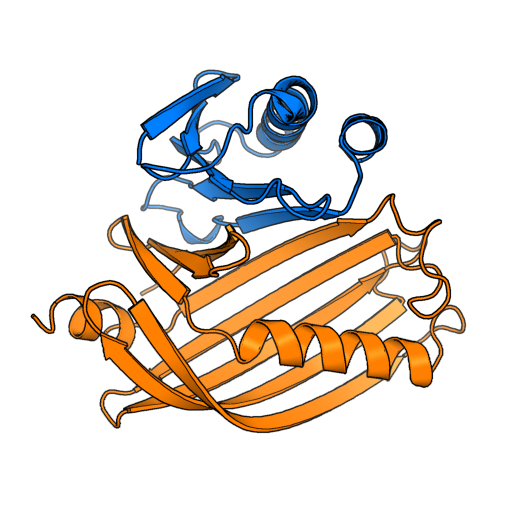. PRO B 2 104 ? -7.091 7.222 4.085 1.000 61.870 113 PRO B CA 1
ATOM 1365 C C . PRO B 2 104 ? -6.365 5.879 4.032 1.000 63.470 113 PRO B C 1
ATOM 1366 O O . PRO B 2 104 ? -5.242 5.740 4.490 1.000 71.000 113 PRO B O 1
ATOM 1370 N N . VAL B 2 105 ? -7.036 4.902 3.436 1.000 57.420 114 VAL B N 1
ATOM 1371 C CA . VAL B 2 105 ? -6.576 3.497 3.287 1.000 55.630 114 VAL B CA 1
ATOM 1372 C C . VAL B 2 105 ? -6.351 3.172 1.809 1.000 56.540 114 VAL B C 1
ATOM 1373 O O . VAL B 2 105 ? -5.329 2.579 1.474 1.000 57.310 114 VAL B O 1
ATOM 1377 N N . GLU B 2 106 ? -7.268 3.601 0.945 1.000 55.930 115 GLU B N 1
ATOM 1378 C CA . GLU B 2 106 ? -7.166 3.481 -0.521 1.000 65.710 115 GLU B CA 1
ATOM 1379 C C . GLU B 2 106 ? -7.572 4.808 -1.161 1.000 65.070 115 GLU B C 1
ATOM 1380 O O . GLU B 2 106 ? -8.589 5.407 -0.778 1.000 58.740 115 GLU B O 1
ATOM 1386 N N . PHE B 2 107 ? -6.814 5.228 -2.179 1.000 63.340 116 PHE B N 1
ATOM 1387 C CA . PHE B 2 107 ? -7.180 6.283 -3.148 1.000 58.910 116 PHE B CA 1
ATOM 1388 C C . PHE B 2 107 ? -7.139 5.685 -4.546 1.000 55.310 116 PHE B C 1
ATOM 1389 O O . PHE B 2 107 ? -6.086 5.205 -4.999 1.000 66.710 116 PHE B O 1
ATOM 1397 N N . LYS B 2 108 ? -8.267 5.684 -5.248 1.000 57.300 117 LYS B N 1
ATOM 1398 C CA . LYS B 2 108 ? -8.367 5.225 -6.652 1.000 60.340 117 LYS B CA 1
ATOM 1399 C C . LYS B 2 108 ? -8.533 6.468 -7.514 1.000 62.100 117 LYS B C 1
ATOM 1400 O O . LYS B 2 108 ? -9.473 7.219 -7.266 1.000 67.440 117 LYS B O 1
ATOM 1406 N N . ASP B 2 109 ? -7.704 6.649 -8.524 1.000 62.160 118 ASP B N 1
ATOM 1407 C CA . ASP B 2 109 ? -7.936 7.718 -9.535 1.000 60.530 118 ASP B CA 1
ATOM 1408 C C . ASP B 2 109 ? -8.187 7.121 -10.916 1.000 53.500 118 ASP B C 1
ATOM 1409 O O . ASP B 2 109 ? -7.447 6.253 -11.363 1.000 57.440 118 ASP B O 1
ATOM 1414 N N . ILE B 2 110 ? -9.211 7.600 -11.600 1.000 58.760 119 ILE B N 1
ATOM 1415 C CA . ILE B 2 110 ? -9.445 7.283 -13.019 1.000 61.530 119 ILE B CA 1
ATOM 1416 C C . ILE B 2 110 ? -9.592 8.602 -13.746 1.000 64.220 119 ILE B C 1
ATOM 1417 O O . ILE B 2 110 ? -10.306 9.494 -13.294 1.000 66.640 119 ILE B O 1
ATOM 1422 N N . SER B 2 111 ? -8.865 8.742 -14.841 1.000 68.020 120 SER B N 1
ATOM 1423 C CA . SER B 2 111 ? -8.748 10.021 -15.556 1.000 63.880 120 SER B CA 1
ATOM 1424 C C . SER B 2 111 ? -9.388 9.926 -16.940 1.000 65.760 120 SER B C 1
ATOM 1425 O O . SER B 2 111 ? -9.489 8.834 -17.530 1.000 77.340 120 SER B O 1
ATOM 1428 N N . SER B 2 112 ? -9.810 11.070 -17.449 1.000 66.200 121 SER B N 1
ATOM 1429 C CA . SER B 2 112 ? -10.297 11.251 -18.822 1.000 74.160 121 SER B CA 1
ATOM 1430 C C . SER B 2 112 ? -9.780 12.593 -19.341 1.000 76.140 121 SER B C 1
ATOM 1431 O O . SER B 2 112 ? -9.951 13.628 -18.678 1.000 89.770 121 SER B O 1
ATOM 1434 N N . ASN B 2 113 ? -9.145 12.556 -20.502 1.000 85.620 122 ASN B N 1
ATOM 1435 C CA . ASN B 2 113 ? -8.535 13.780 -21.070 1.000 95.860 122 ASN B CA 1
ATOM 1436 C C . ASN B 2 113 ? -8.904 13.937 -22.527 1.000 102.380 122 ASN B C 1
ATOM 1437 O O . ASN B 2 113 ? -8.350 13.189 -23.322 1.000 107.080 122 ASN B O 1
ATOM 1442 N N . GLN B 2 114 ? -9.574 15.028 -22.912 1.000 110.890 123 GLN B N 1
ATOM 1443 C CA . GLN B 2 114 ? -10.196 15.186 -24.258 1.000 116.770 123 GLN B CA 1
ATOM 1444 C C . GLN B 2 114 ? -9.518 16.393 -24.957 1.000 107.440 123 GLN B C 1
ATOM 1445 O O . GLN B 2 114 ? -10.215 17.136 -25.721 1.000 107.120 123 GLN B O 1
ATOM 1451 N N . SER B 2 115 ? -8.219 16.526 -24.731 1.000 106.950 124 SER B N 1
ATOM 1452 C CA . SER B 2 115 ? -7.447 17.788 -24.846 1.000 101.890 124 SER B CA 1
ATOM 1453 C C . SER B 2 115 ? -5.948 17.452 -24.857 1.000 98.770 124 SER B C 1
ATOM 1454 O O . SER B 2 115 ? -5.382 16.372 -24.469 1.000 91.260 124 SER B O 1
ATOM 1457 N N . LYS B 2 116 ? -5.191 18.351 -25.506 1.000 103.190 125 LYS B N 1
ATOM 1458 C CA . LYS B 2 116 ? -3.707 18.308 -25.526 1.000 118.910 125 LYS B CA 1
ATOM 1459 C C . LYS B 2 116 ? -3.098 19.325 -24.559 1.000 118.570 125 LYS B C 1
ATOM 1460 O O . LYS B 2 116 ? -1.904 19.196 -24.263 1.000 128.570 125 LYS B O 1
ATOM 1466 N N . ASP B 2 117 ? -3.921 20.201 -23.943 1.000 106.620 126 ASP B N 1
ATOM 1467 C CA . ASP B 2 117 ? -3.426 21.165 -22.923 1.000 100.790 126 ASP B CA 1
ATOM 1468 C C . ASP B 2 117 ? -2.691 20.459 -21.786 1.000 101.980 126 ASP B C 1
ATOM 1469 O O . ASP B 2 117 ? -1.619 20.893 -21.429 1.000 109.110 126 ASP B O 1
ATOM 1474 N N . PHE B 2 118 ? -3.282 19.390 -21.234 1.000 90.830 127 PHE B N 1
ATOM 1475 C CA . PHE B 2 118 ? -2.789 18.748 -20.006 1.000 80.070 127 PHE B CA 1
ATOM 1476 C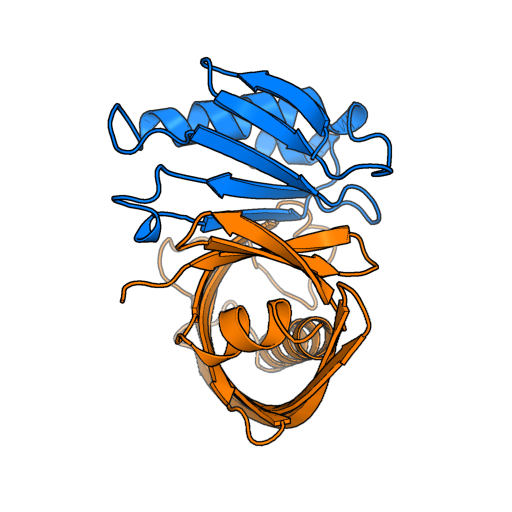 C . PHE B 2 118 ? -2.079 17.448 -20.334 1.000 83.860 127 PHE B C 1
ATOM 1477 O O . PHE B 2 118 ? -2.589 16.589 -21.058 1.000 82.720 127 PHE B O 1
ATOM 1485 N N . THR B 2 119 ? -0.892 17.292 -19.761 1.000 80.970 128 THR B N 1
ATOM 1486 C CA . THR B 2 119 ? -0.118 16.050 -19.891 1.000 75.630 128 THR B CA 1
ATOM 1487 C C . THR B 2 119 ? -0.468 15.092 -18.762 1.000 82.400 128 THR B C 1
ATOM 1488 O O . THR B 2 119 ? -0.971 15.506 -17.715 1.000 87.930 128 THR B O 1
ATOM 1492 N N . ASP B 2 120 ? -0.125 13.827 -18.955 1.000 88.820 129 ASP B N 1
ATOM 1493 C CA . ASP B 2 120 ? -0.341 12.749 -17.966 1.000 87.780 129 ASP B CA 1
ATOM 1494 C C . ASP B 2 120 ? 0.306 13.108 -16.633 1.000 83.150 129 ASP B C 1
ATOM 1495 O O . ASP B 2 120 ? -0.301 12.939 -15.586 1.000 89.110 129 ASP B O 1
ATOM 1500 N N . GLU B 2 121 ? 1.496 13.669 -16.696 1.000 78.370 130 GLU B N 1
ATOM 1501 C CA . GLU B 2 121 ? 2.319 14.070 -15.546 1.000 80.040 130 GLU B CA 1
ATOM 1502 C C . GLU B 2 121 ? 1.706 15.241 -14.782 1.000 79.120 130 GLU B C 1
ATOM 1503 O O . GLU B 2 121 ? 1.844 15.309 -13.557 1.000 100.010 130 GLU B O 1
ATOM 1509 N N . GLN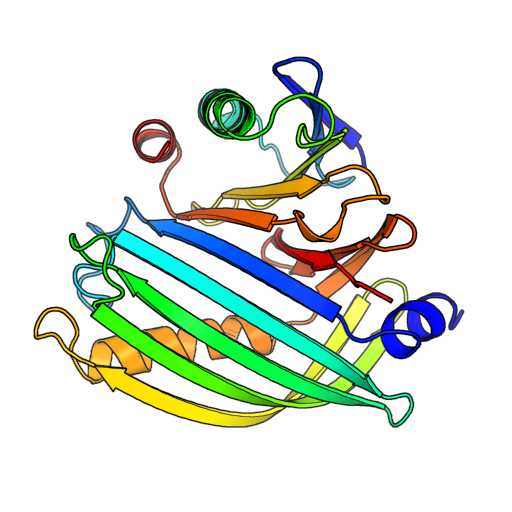 B 2 122 ? 1.001 16.129 -15.465 1.000 71.840 131 GLN B N 1
ATOM 1510 C CA . GLN B 2 122 ? 0.313 17.264 -14.821 1.000 75.690 131 GLN B CA 1
ATOM 1511 C C . GLN B 2 122 ? -0.947 16.778 -14.115 1.000 78.260 131 GLN B C 1
ATOM 1512 O O . GLN B 2 122 ? -1.216 17.201 -12.989 1.000 77.400 131 GLN B O 1
ATOM 1518 N N . LEU B 2 123 ? -1.698 15.874 -14.729 1.000 72.580 132 LEU B N 1
ATOM 1519 C CA . LEU B 2 123 ? -2.892 15.299 -14.085 1.000 69.230 132 LEU B CA 1
ATOM 1520 C C . LEU B 2 123 ? -2.487 14.479 -12.874 1.000 68.350 132 LEU B C 1
ATOM 1521 O O . LEU B 2 123 ? -3.131 14.576 -11.835 1.000 72.690 132 LEU B O 1
ATOM 1526 N N . GLN B 2 124 ? -1.411 13.732 -12.997 1.000 67.440 133 GLN B N 1
ATOM 1527 C CA . GLN B 2 124 ? -0.839 12.945 -11.909 1.000 72.400 133 GLN B CA 1
ATOM 1528 C C . GLN B 2 124 ? -0.407 13.851 -10.769 1.000 64.390 133 GLN B C 1
ATOM 1529 O O . GLN B 2 124 ? -0.803 13.582 -9.642 1.000 66.240 133 GLN B O 1
ATOM 1535 N N . LEU B 2 125 ? 0.295 14.943 -11.040 1.000 64.410 134 LEU B N 1
ATOM 1536 C CA . LEU B 2 125 ? 0.628 15.931 -10.006 1.000 70.100 134 LEU B CA 1
ATOM 1537 C C . LEU B 2 125 ? -0.634 16.474 -9.340 1.000 66.240 134 LEU B C 1
ATOM 1538 O O . LEU B 2 125 ? -0.710 16.457 -8.118 1.000 66.710 134 LEU B O 1
ATOM 1543 N N . ILE B 2 126 ? -1.627 16.904 -10.097 1.000 70.000 135 ILE B N 1
ATOM 1544 C CA . ILE B 2 126 ? -2.853 17.482 -9.504 1.000 72.900 135 ILE B CA 1
ATOM 1545 C C . ILE B 2 126 ? -3.582 16.432 -8.657 1.000 69.570 135 ILE B C 1
ATOM 1546 O O . ILE B 2 126 ? -4.024 16.745 -7.561 1.000 69.230 135 ILE B O 1
ATOM 1551 N N . THR B 2 127 ? -3.586 15.179 -9.087 1.000 64.540 136 THR B N 1
ATOM 1552 C CA . THR B 2 127 ? -4.093 14.047 -8.302 1.000 56.090 136 THR B CA 1
ATOM 1553 C C . THR B 2 127 ? -3.323 13.886 -7.007 1.000 56.320 136 THR B C 1
ATOM 1554 O O . THR B 2 127 ? -3.947 13.720 -5.970 1.000 61.100 136 THR B O 1
ATOM 1558 N N . GLN B 2 128 ? -2.005 14.006 -7.021 1.000 51.580 137 GLN B N 1
ATOM 1559 C CA . GLN B 2 128 ? -1.189 13.953 -5.792 1.000 47.020 137 GLN B CA 1
ATOM 1560 C C . GLN B 2 128 ? -1.494 15.119 -4.863 1.000 46.700 137 GLN B C 1
ATOM 1561 O O . GLN B 2 128 ? -1.513 14.928 -3.662 1.000 47.090 137 GLN B O 1
ATOM 1567 N N . LEU B 2 129 ? -1.784 16.288 -5.388 1.000 49.040 138 LEU B N 1
ATOM 1568 C CA . LEU B 2 129 ? -2.086 17.470 -4.568 1.000 52.620 138 LEU B CA 1
ATOM 1569 C C . LEU B 2 129 ? -3.479 17.393 -3.934 1.000 56.230 138 LEU B C 1
ATOM 1570 O O . LEU B 2 129 ? -3.643 17.733 -2.778 1.000 58.570 138 LEU B O 1
ATOM 1575 N N . PHE B 2 130 ? -4.487 16.888 -4.631 1.000 58.370 139 PHE B N 1
ATOM 1576 C CA . PHE B 2 130 ? -5.800 16.569 -4.034 1.000 59.680 139 PHE B CA 1
ATOM 1577 C C . PHE B 2 130 ? -5.688 15.421 -3.022 1.000 58.120 139 PHE B C 1
ATOM 1578 O O . PHE B 2 130 ? -6.315 15.462 -1.967 1.000 64.640 139 PHE B O 1
ATOM 1586 N N . LYS B 2 131 ? -4.842 14.431 -3.263 1.000 58.290 140 LYS B N 1
ATOM 1587 C CA . LYS B 2 131 ? -4.493 13.387 -2.278 1.000 58.550 140 LYS B CA 1
ATOM 1588 C C . LYS B 2 131 ? -3.821 13.985 -1.028 1.000 56.190 140 LYS B C 1
ATOM 1589 O O . LYS B 2 131 ? -4.169 13.611 0.066 1.000 57.640 140 LYS B O 1
ATOM 1595 N N . MET B 2 132 ? -2.949 14.970 -1.161 1.000 60.570 141 MET B N 1
ATOM 1596 C CA . MET B 2 132 ? -2.330 15.683 -0.021 1.000 63.030 141 MET B CA 1
ATOM 1597 C C . MET B 2 132 ? -3.331 16.465 0.832 1.000 57.570 141 MET B C 1
ATOM 1598 O O . MET B 2 132 ? -3.167 16.523 2.024 1.000 49.510 141 MET B O 1
ATOM 1603 N N . ASP B 2 133 ? -4.346 17.083 0.247 1.000 61.440 142 ASP B N 1
ATOM 1604 C CA . ASP B 2 133 ? -5.400 17.809 0.996 1.000 65.160 142 ASP B CA 1
ATOM 1605 C C . ASP B 2 133 ? -6.445 16.878 1.622 1.000 66.190 142 ASP B C 1
ATOM 1606 O O . ASP B 2 133 ? -6.996 17.214 2.677 1.000 68.660 142 ASP B O 1
ATOM 1611 N N . ALA B 2 134 ? -6.713 15.722 1.025 1.000 69.770 143 ALA B N 1
ATOM 1612 C CA . ALA B 2 134 ? -7.698 14.732 1.494 1.000 64.280 143 ALA B CA 1
ATOM 1613 C C . ALA B 2 134 ? -7.229 14.002 2.745 1.000 63.240 143 ALA B C 1
ATOM 1614 O O . ALA B 2 134 ? -8.048 13.609 3.574 1.000 64.680 143 ALA B O 1
ATOM 1616 N N . GLN B 2 135 ? -5.912 13.867 2.890 1.000 69.000 144 GLN B N 1
ATOM 1617 C CA . GLN B 2 135 ? -5.243 13.170 4.000 1.000 66.390 144 GLN B CA 1
ATOM 1618 C C . GLN B 2 135 ? -5.304 13.954 5.320 1.000 64.560 144 GLN B C 1
ATOM 1619 O O . GLN B 2 135 ? -5.158 13.359 6.381 1.000 59.440 144 GLN B O 1
ATOM 1625 N N . GLN B 2 136 ? -5.488 15.256 5.270 1.000 65.420 145 GLN B N 1
ATOM 1626 C CA . GLN B 2 136 ? -5.308 16.143 6.436 1.000 65.040 145 GLN B CA 1
ATOM 1627 C C . GLN B 2 136 ? -6.486 16.119 7.402 1.000 55.970 145 GLN B C 1
ATOM 1628 O O . GLN B 2 136 ? -7.657 16.040 7.001 1.000 54.810 145 GLN B O 1
ATOM 1634 N N . SER B 2 137 ? -6.151 16.266 8.681 1.000 53.840 146 SER B N 1
ATOM 1635 C CA . SER B 2 137 ? -7.100 16.456 9.791 1.000 51.870 146 SER B CA 1
ATOM 1636 C C . SER B 2 137 ? -7.711 17.852 9.701 1.000 56.760 146 SER B C 1
ATOM 1637 O O . SER B 2 137 ? -7.039 18.790 9.273 1.000 65.140 146 SER B O 1
ATOM 1640 N N . ARG B 2 138 ? -8.936 17.998 10.214 1.000 60.510 147 ARG B N 1
ATOM 1641 C CA . ARG B 2 138 ? -9.634 19.293 10.053 1.000 64.990 147 ARG B CA 1
ATOM 1642 C C . ARG B 2 138 ? -10.577 19.637 11.205 1.000 69.490 147 ARG B C 1
ATOM 1643 O O . ARG B 2 138 ? -11.310 18.746 11.638 1.000 67.790 147 ARG B O 1
ATOM 1651 N N . ARG B 2 139 ? -10.528 20.873 11.704 1.000 73.240 148 ARG B N 1
ATOM 1652 C CA . ARG B 2 139 ? -11.487 21.391 12.685 1.000 72.090 148 ARG B CA 1
ATOM 1653 C C . ARG B 2 139 ? -12.867 21.350 12.059 1.000 67.060 148 ARG B C 1
ATOM 1654 O O . ARG B 2 139 ? -12.999 21.816 10.942 1.000 64.270 148 ARG B O 1
ATOM 1662 N N . VAL B 2 140 ? -13.856 20.845 12.775 1.000 67.520 149 VAL B N 1
ATOM 1663 C CA . VAL B 2 140 ? -15.266 20.843 12.316 1.000 68.200 149 VAL B CA 1
ATOM 1664 C C . VAL B 2 140 ? -16.036 21.918 13.064 1.000 62.720 149 VAL B C 1
ATOM 1665 O O . VAL B 2 140 ? -16.125 21.876 14.295 1.000 62.580 149 VAL B O 1
ATOM 1669 N N . ASP B 2 141 ? -16.595 22.869 12.330 1.000 61.260 150 ASP B N 1
ATOM 1670 C CA . ASP B 2 141 ? -17.467 23.932 12.859 1.000 66.310 150 ASP B CA 1
ATOM 1671 C C . ASP B 2 141 ? -18.871 23.698 12.321 1.000 65.310 150 ASP B C 1
ATOM 1672 O O . ASP B 2 141 ? -19.059 23.603 11.107 1.000 67.610 150 ASP B O 1
ATOM 1677 N N . ILE B 2 142 ? -19.871 23.652 13.190 1.000 68.840 151 ILE B N 1
ATOM 1678 C CA . ILE B 2 142 ? -21.292 23.529 12.764 1.000 71.910 151 ILE B CA 1
ATOM 1679 C C . ILE B 2 142 ? -21.835 24.909 12.397 1.000 67.420 151 ILE B C 1
ATOM 1680 O O . ILE B 2 142 ? -21.941 25.775 13.258 1.000 79.500 151 ILE B O 1
ATOM 1685 N N . VAL B 2 143 ? -22.193 25.111 11.137 1.000 67.320 152 VAL B N 1
ATOM 1686 C CA . VAL B 2 143 ? -22.658 26.422 10.618 1.000 67.520 152 VAL B CA 1
ATOM 1687 C C . VAL B 2 143 ? -24.167 26.587 10.774 1.000 77.260 152 VAL B C 1
ATOM 1688 O O . VAL B 2 143 ? -24.605 27.646 11.212 1.000 85.960 152 VAL B O 1
ATOM 1692 N N . ASN B 2 144 ? -24.942 25.562 10.419 1.000 81.840 153 ASN B N 1
ATOM 1693 C CA . ASN B 2 144 ? -26.388 25.461 10.704 1.000 73.470 153 ASN B CA 1
ATOM 1694 C C . ASN B 2 144 ? -26.835 23.999 10.657 1.000 77.450 153 ASN B C 1
ATOM 1695 O O . ASN B 2 144 ? -26.018 23.099 10.444 1.000 83.760 153 ASN B O 1
ATOM 1700 N N . GLU B 2 145 ? -28.124 23.753 10.835 1.000 86.830 154 GLU B N 1
ATOM 1701 C CA . GLU B 2 145 ? -28.735 22.397 10.870 1.000 88.540 154 GLU B CA 1
ATOM 1702 C C . GLU B 2 145 ? -28.455 21.542 9.622 1.000 74.960 154 GLU B C 1
ATOM 1703 O O . GLU B 2 145 ? -28.515 20.330 9.704 1.000 76.450 154 GLU B O 1
ATOM 1709 N N . ARG B 2 146 ? -28.134 22.158 8.488 1.000 66.950 155 ARG B N 1
ATOM 1710 C CA . ARG B 2 146 ? -27.805 21.481 7.228 1.000 65.030 155 ARG B CA 1
ATOM 1711 C C . ARG B 2 146 ? -26.342 21.662 6.822 1.000 60.570 155 ARG B C 1
ATOM 1712 O O . ARG B 2 146 ? -25.953 21.111 5.790 1.000 61.710 155 ARG B O 1
ATOM 1720 N N . THR B 2 147 ? -25.536 22.422 7.552 1.000 59.000 156 THR B N 1
ATOM 1721 C CA . THR B 2 147 ? -24.243 22.915 7.043 1.000 57.980 156 THR B CA 1
ATOM 1722 C C . THR B 2 147 ? -23.117 22.785 8.065 1.000 56.930 156 THR B C 1
ATOM 1723 O O . THR B 2 147 ? -23.246 23.252 9.194 1.000 53.030 156 THR B O 1
ATOM 1727 N N . ILE B 2 148 ? -21.969 22.265 7.645 1.000 58.620 157 ILE B N 1
ATOM 1728 C CA . ILE B 2 148 ? -20.728 22.253 8.448 1.000 59.240 157 ILE B CA 1
ATOM 1729 C C . ILE B 2 148 ? -19.555 22.827 7.641 1.000 61.800 157 ILE B C 1
ATOM 1730 O O . ILE B 2 148 ? -19.531 22.771 6.414 1.000 64.310 157 ILE B O 1
ATOM 1735 N N . LEU B 2 149 ? -18.584 23.380 8.342 1.000 59.830 158 LEU B N 1
ATOM 1736 C CA . LEU B 2 149 ? -17.341 23.904 7.766 1.000 57.990 158 LEU B CA 1
ATOM 1737 C C . LEU B 2 149 ? -16.189 23.052 8.268 1.000 57.340 158 LEU B C 1
ATOM 1738 O O . LEU B 2 149 ? -16.057 22.820 9.466 1.000 64.250 158 LEU B O 1
ATOM 1743 N N . PHE B 2 150 ? -15.328 22.621 7.364 1.000 60.600 159 PHE B N 1
ATOM 1744 C CA . PHE B 2 150 ? -14.072 21.944 7.703 1.000 60.260 159 PHE B CA 1
ATOM 1745 C C . PHE B 2 150 ? -12.906 22.906 7.487 1.000 60.670 159 PHE B C 1
ATOM 1746 O O . PHE B 2 150 ? -12.739 23.382 6.375 1.000 60.970 159 PHE B O 1
ATOM 1754 N N . THR B 2 151 ? -12.062 23.126 8.493 1.000 67.150 160 THR B N 1
ATOM 1755 C CA . THR B 2 151 ? -10.839 23.964 8.400 1.000 66.080 160 THR B CA 1
ATOM 1756 C C . THR B 2 151 ? -9.584 23.142 8.675 1.000 61.260 160 THR B C 1
ATOM 1757 O O . THR B 2 151 ? -9.489 22.500 9.715 1.000 55.630 160 THR B O 1
ATOM 1761 N N . SER B 2 152 ? -8.616 23.160 7.766 1.000 59.640 161 SER B N 1
ATOM 1762 C CA . SER B 2 152 ? -7.278 22.540 7.918 1.000 60.130 161 SER B CA 1
ATOM 1763 C C . SER B 2 152 ? -6.300 23.384 8.748 1.000 66.280 161 SER B C 1
ATOM 1764 O O . SER B 2 152 ? -6.445 24.601 8.840 1.000 63.220 161 SER B O 1
ATOM 1767 N N . LEU B 2 153 ? -5.237 22.764 9.256 1.000 77.380 162 LEU B N 1
ATOM 1768 C CA . LEU B 2 153 ? -4.155 23.486 9.977 1.000 77.190 162 LEU B CA 1
ATOM 1769 C C . LEU B 2 153 ? -3.491 24.549 9.092 1.000 79.670 162 LEU B C 1
ATOM 1770 O O . LEU B 2 153 ? -3.104 25.593 9.602 1.000 81.560 162 LEU B O 1
ATOM 1775 N N . SER B 2 154 ? -3.356 24.296 7.796 1.000 84.390 163 SER B N 1
ATOM 1776 C CA . SER B 2 154 ? -2.884 25.280 6.800 1.000 74.900 163 SER B CA 1
ATOM 1777 C C . SER B 2 154 ? -3.916 26.360 6.490 1.000 77.370 163 SER B C 1
ATOM 1778 O O . SER B 2 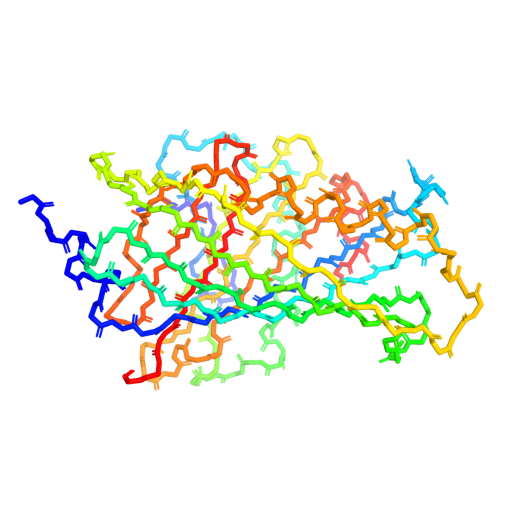154 ? -3.737 27.080 5.495 1.000 88.640 163 SER B O 1
ATOM 1781 N N . HIS B 2 155 ? -4.960 26.487 7.311 1.000 74.570 164 HIS B N 1
ATOM 1782 C CA . HIS B 2 155 ? -6.078 27.466 7.241 1.000 77.170 164 HIS B CA 1
ATOM 1783 C C . HIS B 2 155 ? -6.971 27.357 5.999 1.000 73.040 164 HIS B C 1
ATOM 1784 O O . HIS B 2 155 ? -7.922 28.147 5.909 1.000 69.170 164 HIS B O 1
ATOM 1791 N N . GLY B 2 156 ? -6.774 26.386 5.115 1.000 73.910 165 GLY B N 1
ATOM 1792 C CA . GLY B 2 156 ? -7.707 26.117 4.011 1.000 73.350 165 GLY B CA 1
ATOM 1793 C C . GLY B 2 156 ? -9.006 25.529 4.523 1.000 70.300 165 GLY B C 1
ATOM 1794 O O . GLY B 2 156 ? -8.992 24.780 5.505 1.000 59.450 165 GLY B O 1
ATOM 1795 N N . SER B 2 157 ? -10.132 25.841 3.899 1.000 74.670 166 SER B N 1
ATOM 1796 C CA . SER B 2 157 ? -11.426 25.306 4.387 1.000 74.990 166 SER B CA 1
ATOM 1797 C C . SER B 2 157 ? -12.372 24.924 3.247 1.000 72.230 166 SER B C 1
ATOM 1798 O O . SER B 2 157 ? -12.176 25.293 2.089 1.000 75.890 166 SER B O 1
ATOM 1801 N N . THR B 2 158 ? -13.396 24.184 3.621 1.000 67.850 167 THR B N 1
ATOM 1802 C CA . THR B 2 158 ? -14.443 23.682 2.721 1.000 63.390 167 THR B CA 1
ATOM 1803 C C . THR B 2 158 ? -15.761 23.711 3.469 1.000 62.050 167 THR B C 1
ATOM 1804 O O . THR B 2 158 ? -15.820 23.277 4.621 1.000 55.490 167 THR B O 1
ATOM 1808 N N . VAL B 2 159 ? -16.835 24.134 2.816 1.000 63.190 168 VAL B N 1
ATOM 1809 C CA . VAL B 2 159 ? -18.179 24.049 3.428 1.000 59.900 168 VAL B CA 1
ATOM 1810 C C . VAL B 2 159 ? -18.922 22.873 2.820 1.000 60.160 168 VAL B C 1
ATOM 1811 O O . VAL B 2 159 ? -18.955 22.688 1.593 1.000 55.930 168 VAL B O 1
ATOM 1815 N N . LEU B 2 160 ? -19.488 22.058 3.695 1.000 65.770 169 LEU B N 1
ATOM 1816 C CA . LEU B 2 160 ? -20.280 20.888 3.324 1.000 68.600 169 LEU B CA 1
ATOM 1817 C C . LEU B 2 160 ? -21.722 21.115 3.726 1.000 69.970 169 LEU B C 1
ATOM 1818 O O . LEU B 2 160 ? -22.027 21.696 4.775 1.000 72.060 169 LEU B O 1
ATOM 1823 N N . PHE B 2 161 ? -22.609 20.614 2.897 1.000 66.950 170 PHE B N 1
ATOM 1824 C CA . PHE B 2 161 ? -24.058 20.728 3.096 1.000 69.170 170 PHE B CA 1
ATOM 1825 C C . PHE B 2 161 ? -24.693 19.360 2.931 1.000 70.800 170 PHE B C 1
ATOM 1826 O O . PHE B 2 161 ? -24.102 18.415 2.400 1.000 70.420 170 PHE B O 1
ATOM 1834 N N . SER B 2 162 ? -25.902 19.251 3.429 1.000 82.850 171 SER B N 1
ATOM 1835 C CA . SER B 2 162 ? -26.663 17.995 3.409 1.000 86.340 171 SER B CA 1
ATOM 1836 C C . SER B 2 162 ? -28.103 18.290 3.002 1.000 95.270 171 SER B C 1
ATOM 1837 O O . SER B 2 162 ? -28.679 19.283 3.492 1.000 93.880 171 SER B O 1
ATOM 1840 N N . ASN B 2 163 ? -28.682 17.436 2.155 1.000 112.380 172 ASN B N 1
ATOM 1841 C CA . ASN B 2 163 ? -30.037 17.621 1.566 1.000 119.850 172 ASN B CA 1
ATOM 1842 C C . ASN B 2 163 ? -31.088 17.176 2.590 1.000 125.050 172 ASN B C 1
ATOM 1843 O O . ASN B 2 163 ? -31.739 18.070 3.186 1.000 115.780 172 ASN B O 1
ATOM 1848 N N . SER B 2 164 ? -31.236 15.858 2.784 1.000 135.460 173 SER B N 1
ATOM 1849 C CA . SER B 2 164 ? -31.994 15.218 3.896 1.000 144.240 173 SER B CA 1
ATOM 1850 C C . SER B 2 164 ? -31.246 13.958 4.357 1.000 143.750 173 SER B C 1
ATOM 1851 O O . SER B 2 164 ? -30.121 13.690 3.928 1.000 134.760 173 SER B O 1
#